Protein AF-A0A3N5BUI1-F1 (afdb_monomer_lite)

Organism: NCBI:txid485577

Foldseek 3Di:
DDDDPLPPPPPDDDDPPDPVVVVPPPVPPPDDPDLVVLVVVLVVLLVVLVNPPPVSLVVSLVSLVVSCVVPVPDLLSLLSNLLSLQSVLVVDPDVVSNVVSLVSSLVSLVVSCVVVVLDLSSLVSNLVSLLPDDCVVPVRLVSNLVSLVSNLVVCVVPVVPDDPLVNLVSLQSNLVSCVVVVNNVVSVVSLVVSLQVVDDPVSCVVCVVVVHDSPHDPPPPPPPPDDDDDDDDDDDDDDDDDDDDDDDDDDDDD

Structure (mmCIF, N/CA/C/O backbone):
data_AF-A0A3N5BUI1-F1
#
_entry.id   AF-A0A3N5BUI1-F1
#
loop_
_atom_site.group_PDB
_atom_site.id
_atom_site.type_symbol
_atom_site.label_atom_id
_atom_site.label_alt_id
_atom_site.label_comp_id
_atom_site.label_asym_id
_atom_site.label_entity_id
_atom_site.label_seq_id
_atom_site.pdbx_PDB_ins_code
_atom_site.Cartn_x
_atom_site.Cartn_y
_atom_site.Cartn_z
_atom_site.occupancy
_atom_site.B_iso_or_equiv
_atom_site.auth_seq_id
_atom_site.auth_comp_id
_atom_site.auth_asym_id
_atom_site.auth_atom_id
_atom_site.pdbx_PDB_model_num
ATOM 1 N N . MET A 1 1 ? 11.900 5.522 27.365 1.00 36.25 1 MET A N 1
ATOM 2 C CA . MET A 1 1 ? 12.895 4.803 26.542 1.00 36.25 1 MET A CA 1
ATOM 3 C C . MET A 1 1 ? 12.147 4.257 25.340 1.00 36.25 1 MET A C 1
ATOM 5 O O . MET A 1 1 ? 11.416 3.294 25.497 1.00 36.25 1 MET A O 1
ATOM 9 N N . GLY A 1 2 ? 12.190 4.961 24.206 1.00 39.81 2 GLY A N 1
ATOM 10 C CA . GLY A 1 2 ? 11.451 4.571 23.002 1.00 39.81 2 GLY A CA 1
ATOM 11 C C . GLY A 1 2 ? 12.254 3.548 22.212 1.00 39.81 2 GLY A C 1
ATOM 12 O O . GLY A 1 2 ? 13.337 3.875 21.732 1.00 39.81 2 GLY A O 1
ATOM 13 N N . GLN A 1 3 ? 11.756 2.317 22.125 1.00 36.94 3 GLN A N 1
ATOM 14 C CA . GLN A 1 3 ? 12.307 1.319 21.218 1.00 36.94 3 GLN A CA 1
ATOM 15 C C . GLN A 1 3 ? 11.879 1.654 19.783 1.00 36.94 3 GLN A C 1
ATOM 17 O O . GLN A 1 3 ? 10.728 1.992 19.517 1.00 36.94 3 GLN A O 1
ATOM 22 N N . ASN A 1 4 ? 12.855 1.624 18.879 1.00 35.47 4 ASN A N 1
ATOM 23 C CA . ASN A 1 4 ? 12.705 1.871 17.454 1.00 35.47 4 ASN A CA 1
ATOM 24 C C . ASN A 1 4 ? 11.990 0.677 16.801 1.00 35.47 4 ASN A C 1
ATOM 26 O O . ASN A 1 4 ? 12.585 -0.385 16.637 1.00 35.47 4 ASN A O 1
ATOM 30 N N . TYR A 1 5 ? 10.724 0.850 16.418 1.00 35.59 5 TYR A N 1
ATOM 31 C CA . TYR A 1 5 ? 9.915 -0.185 15.758 1.00 35.59 5 TYR A CA 1
ATOM 32 C C . TYR A 1 5 ? 10.448 -0.605 14.372 1.00 35.59 5 TYR A C 1
ATOM 34 O O . TYR A 1 5 ? 9.997 -1.604 13.821 1.00 35.59 5 TYR A O 1
ATOM 42 N N . GLN A 1 6 ? 11.433 0.107 13.807 1.00 37.19 6 GLN A N 1
ATOM 43 C CA . GLN A 1 6 ? 11.996 -0.214 12.490 1.00 37.19 6 GLN A CA 1
ATOM 44 C C . GLN A 1 6 ? 13.029 -1.355 12.483 1.00 37.19 6 GLN A C 1
ATOM 46 O O . GLN A 1 6 ? 13.510 -1.725 11.414 1.00 37.19 6 GLN A O 1
ATOM 51 N N . ASP A 1 7 ? 13.366 -1.939 13.636 1.00 42.25 7 ASP A N 1
ATOM 52 C CA . ASP A 1 7 ? 14.434 -2.947 13.733 1.00 42.25 7 ASP A CA 1
ATOM 53 C C . ASP A 1 7 ? 13.953 -4.385 14.021 1.00 42.25 7 ASP A C 1
ATOM 55 O O . ASP A 1 7 ? 14.774 -5.298 14.064 1.00 42.25 7 ASP A O 1
ATOM 59 N N . ILE A 1 8 ? 12.641 -4.630 14.139 1.00 39.97 8 ILE A N 1
ATOM 60 C CA . ILE A 1 8 ? 12.090 -5.964 14.473 1.00 39.97 8 ILE A CA 1
ATOM 61 C C . ILE A 1 8 ? 12.143 -6.945 13.277 1.00 39.97 8 ILE A C 1
ATOM 63 O O . ILE A 1 8 ? 12.274 -8.152 13.457 1.00 39.97 8 ILE A O 1
ATOM 67 N N . TRP A 1 9 ? 12.165 -6.446 12.040 1.00 34.44 9 TRP A N 1
ATOM 68 C CA . TRP A 1 9 ? 12.075 -7.274 10.826 1.00 34.44 9 TRP A CA 1
ATOM 69 C C . TRP A 1 9 ? 13.404 -7.870 10.339 1.00 34.44 9 TRP A C 1
ATOM 71 O O . TRP A 1 9 ? 13.432 -8.659 9.399 1.00 34.44 9 TRP A O 1
ATOM 81 N N . LYS A 1 10 ? 14.532 -7.527 10.972 1.00 39.38 10 LYS A N 1
ATOM 82 C CA . LYS A 1 10 ? 15.867 -7.984 10.540 1.00 39.38 10 LYS A CA 1
ATOM 83 C C . LYS A 1 10 ? 16.249 -9.378 11.047 1.00 39.38 10 LYS A C 1
ATOM 85 O O . LYS A 1 10 ? 17.330 -9.850 10.701 1.00 39.38 10 LYS A O 1
ATOM 90 N N . GLN A 1 11 ? 15.414 -10.032 11.859 1.00 38.12 11 GLN A N 1
ATOM 91 C CA . GLN A 1 11 ? 15.809 -11.260 12.560 1.00 38.12 11 GLN A CA 1
ATOM 92 C C . GLN A 1 11 ? 15.192 -12.564 12.029 1.00 38.12 11 GLN A C 1
ATOM 94 O O . GLN A 1 11 ? 15.522 -13.625 12.546 1.00 38.12 11 GLN A O 1
ATOM 99 N N . TYR A 1 12 ? 14.386 -12.536 10.965 1.00 45.69 12 TYR A N 1
ATOM 100 C CA . TYR A 1 12 ? 13.788 -13.758 10.416 1.00 45.69 12 TYR A CA 1
ATOM 101 C C . TYR A 1 12 ? 13.816 -13.774 8.886 1.00 45.69 12 TYR A C 1
ATOM 103 O O . TYR A 1 12 ? 12.869 -13.388 8.213 1.00 45.69 12 TYR A O 1
ATOM 111 N N . VAL A 1 13 ? 14.930 -14.266 8.342 1.00 38.44 13 VAL A N 1
ATOM 112 C CA . VAL A 1 13 ? 15.027 -14.772 6.966 1.00 38.44 13 VAL A CA 1
ATOM 113 C C . VAL A 1 13 ? 15.515 -16.222 7.074 1.00 38.44 13 VAL A C 1
ATOM 115 O O . VAL A 1 13 ? 16.668 -16.429 7.460 1.00 38.44 13 VAL A O 1
ATOM 118 N N . PRO A 1 14 ? 14.671 -17.236 6.804 1.00 32.38 14 PRO A N 1
ATOM 119 C CA . PRO A 1 14 ? 15.085 -18.639 6.818 1.00 32.38 14 PRO A CA 1
ATOM 120 C C . PRO A 1 14 ? 16.238 -18.897 5.835 1.00 32.38 14 PRO A C 1
ATOM 122 O O . PRO A 1 14 ? 16.188 -18.506 4.669 1.00 32.38 14 PRO A O 1
ATOM 125 N N . SER A 1 15 ? 17.297 -19.548 6.313 1.00 45.12 15 SER A N 1
ATOM 126 C CA . SER A 1 15 ? 18.617 -19.643 5.676 1.00 45.12 15 SER A CA 1
ATOM 127 C C . SER A 1 15 ? 18.802 -20.821 4.704 1.00 45.12 15 SER A C 1
ATOM 129 O O . SER A 1 15 ? 19.896 -21.371 4.625 1.00 45.12 15 SER A O 1
ATOM 131 N N . GLU A 1 16 ? 17.782 -21.219 3.941 1.00 43.44 16 GLU A N 1
ATOM 132 C CA . GLU A 1 16 ? 17.847 -22.438 3.102 1.00 43.44 16 GLU A CA 1
ATOM 133 C C . GLU A 1 16 ? 17.655 -22.221 1.593 1.00 43.44 16 GLU A C 1
ATOM 135 O O . GLU A 1 16 ? 17.219 -23.114 0.873 1.00 43.44 16 GLU A O 1
ATOM 140 N N . VAL A 1 17 ? 18.057 -21.068 1.053 1.00 39.59 17 VAL A N 1
ATOM 141 C CA . VAL A 1 17 ? 18.150 -20.902 -0.409 1.00 39.59 17 VAL A CA 1
ATOM 142 C C . VAL A 1 17 ? 19.466 -20.231 -0.775 1.00 39.59 17 VAL A C 1
ATOM 144 O O . VAL A 1 17 ? 19.495 -19.059 -1.137 1.00 39.59 17 VAL A O 1
ATOM 147 N N . ASN A 1 18 ? 20.587 -20.951 -0.651 1.00 43.53 18 ASN A N 1
ATOM 148 C CA . ASN A 1 18 ? 21.864 -20.409 -1.125 1.00 43.53 18 ASN A CA 1
ATOM 149 C C . ASN A 1 18 ? 22.864 -21.407 -1.731 1.00 43.53 18 ASN A C 1
ATOM 151 O O . ASN A 1 18 ? 24.062 -21.155 -1.702 1.00 43.53 18 ASN A O 1
ATOM 155 N N . GLU A 1 19 ? 22.389 -22.481 -2.371 1.00 37.59 19 GLU A N 1
ATOM 156 C CA . GLU A 1 19 ? 23.221 -23.241 -3.330 1.00 37.59 19 GLU A CA 1
ATOM 157 C C . GLU A 1 19 ? 22.545 -23.514 -4.691 1.00 37.59 19 GLU A C 1
ATOM 159 O O . GLU A 1 19 ? 23.176 -24.037 -5.606 1.00 37.59 19 GLU A O 1
ATOM 164 N N . SER A 1 20 ? 21.303 -23.067 -4.912 1.00 36.25 20 SER A N 1
ATOM 165 C CA . SER A 1 20 ? 20.625 -23.165 -6.221 1.00 36.25 20 SER A CA 1
ATOM 166 C C . SER A 1 20 ? 20.675 -21.879 -7.063 1.00 36.25 20 SER A C 1
ATOM 168 O O . SER A 1 20 ? 20.343 -21.906 -8.248 1.00 36.25 20 SER A O 1
ATOM 170 N N . ILE A 1 21 ? 21.139 -20.756 -6.502 1.00 44.53 21 ILE A N 1
ATOM 171 C CA . ILE A 1 21 ? 21.075 -19.434 -7.155 1.00 44.53 21 ILE A CA 1
ATOM 172 C C . ILE A 1 21 ? 22.157 -19.254 -8.234 1.00 44.53 21 ILE A C 1
ATOM 174 O O . ILE A 1 21 ? 21.918 -18.580 -9.233 1.00 44.53 21 ILE A O 1
ATOM 178 N N . GLN A 1 22 ? 23.319 -19.905 -8.118 1.00 39.84 22 GLN A N 1
ATOM 179 C CA . GLN A 1 22 ? 24.376 -19.767 -9.133 1.00 39.84 22 GLN A CA 1
ATOM 180 C C . GLN A 1 22 ? 24.227 -20.702 -10.337 1.00 39.84 22 GLN A C 1
ATOM 182 O O . GLN A 1 22 ? 24.792 -20.411 -11.386 1.00 39.84 22 GLN A O 1
ATOM 187 N N . LYS A 1 23 ? 23.446 -21.786 -10.237 1.00 33.56 23 LYS A N 1
ATOM 188 C CA . LYS A 1 23 ? 23.284 -22.738 -11.350 1.00 33.56 23 LYS A CA 1
ATOM 189 C C . LYS A 1 23 ? 22.071 -22.458 -12.244 1.00 33.56 23 LYS A C 1
ATOM 191 O O . LYS A 1 23 ? 21.973 -23.034 -13.320 1.00 33.56 23 LYS A O 1
ATOM 196 N N . ASN A 1 24 ? 21.190 -21.542 -11.834 1.00 43.06 24 ASN A N 1
ATOM 197 C CA . ASN A 1 24 ? 20.012 -21.144 -12.610 1.00 43.06 24 ASN A CA 1
ATOM 198 C C . ASN A 1 24 ? 20.182 -19.839 -13.406 1.00 43.06 24 ASN A C 1
ATOM 200 O O . ASN A 1 24 ? 19.339 -19.560 -14.248 1.00 43.06 24 ASN A O 1
ATOM 204 N N . SER A 1 25 ? 21.255 -19.060 -13.235 1.00 43.81 25 SER A N 1
ATOM 205 C CA . SER A 1 25 ? 21.423 -17.812 -14.007 1.00 43.81 25 SER A CA 1
ATOM 206 C C . SER A 1 25 ? 21.751 -18.036 -15.495 1.00 43.81 25 SER A C 1
ATOM 208 O O . SER A 1 25 ? 21.571 -17.129 -16.306 1.00 43.81 25 SER A O 1
ATOM 210 N N . GLU A 1 26 ? 22.182 -19.242 -15.883 1.00 42.19 26 GLU A N 1
ATOM 211 C CA . GLU A 1 26 ? 22.533 -19.579 -17.273 1.00 42.19 26 GLU A CA 1
ATOM 212 C C . GLU A 1 26 ? 21.455 -20.390 -18.012 1.00 42.19 26 GLU A C 1
ATOM 214 O O . GLU A 1 26 ? 21.483 -20.466 -19.239 1.00 42.19 26 GLU A O 1
ATOM 219 N N . MET A 1 27 ? 20.467 -20.943 -17.302 1.00 34.16 27 MET A N 1
ATOM 220 C CA . MET A 1 27 ? 19.465 -21.851 -17.883 1.00 34.16 27 MET A CA 1
ATOM 221 C C . MET A 1 27 ? 18.212 -21.147 -18.439 1.00 34.16 27 MET A C 1
ATOM 223 O O . MET A 1 27 ? 17.461 -21.753 -19.192 1.00 34.16 27 MET A O 1
ATOM 227 N N . TRP A 1 28 ? 18.001 -19.863 -18.128 1.00 46.56 28 TRP A N 1
ATOM 228 C CA . TRP A 1 28 ? 16.762 -19.131 -18.451 1.00 46.56 28 TRP A CA 1
ATOM 229 C C . TRP A 1 28 ? 16.890 -18.244 -19.699 1.00 46.56 28 TRP A C 1
ATOM 231 O O . TRP A 1 28 ? 15.985 -17.493 -20.037 1.00 46.56 28 TRP A O 1
ATOM 241 N N . LYS A 1 29 ? 18.003 -18.339 -20.439 1.00 42.66 29 LYS A N 1
ATOM 242 C CA . LYS A 1 29 ? 18.200 -17.579 -21.688 1.00 42.66 29 LYS A CA 1
ATOM 243 C C . LYS A 1 29 ? 17.396 -18.104 -22.889 1.00 42.66 29 LYS A C 1
ATOM 245 O O . LYS A 1 29 ? 17.565 -17.560 -23.979 1.00 42.66 29 LYS A O 1
ATOM 250 N N . GLN A 1 30 ? 16.579 -19.152 -22.742 1.00 42.59 30 GLN A N 1
ATOM 251 C CA . GLN A 1 30 ? 15.949 -19.822 -23.891 1.00 42.59 30 GLN A CA 1
ATOM 252 C C . GLN A 1 30 ? 14.468 -20.217 -23.759 1.00 42.59 30 GLN A C 1
ATOM 254 O O . GLN A 1 30 ? 13.945 -20.812 -24.697 1.00 42.59 30 GLN A O 1
ATOM 259 N N . GLU A 1 31 ? 13.747 -19.822 -22.709 1.00 43.03 31 GLU A N 1
ATOM 260 C CA . GLU A 1 31 ? 12.276 -19.860 -22.734 1.00 43.03 31 GLU A CA 1
ATOM 261 C C . GLU A 1 31 ? 11.767 -18.422 -22.865 1.00 43.03 31 GLU A C 1
ATOM 263 O O . GLU A 1 31 ? 12.122 -17.566 -22.066 1.00 43.03 31 GLU A O 1
ATOM 268 N N . GLY A 1 32 ? 11.056 -18.146 -23.964 1.00 49.00 32 GLY A N 1
ATOM 269 C CA . GLY A 1 32 ? 10.731 -16.819 -24.504 1.00 49.00 32 GLY A CA 1
ATOM 270 C C . GLY A 1 32 ? 10.650 -15.662 -23.501 1.00 49.00 32 GLY A C 1
ATOM 271 O O . GLY A 1 32 ? 9.803 -15.672 -22.612 1.00 49.00 32 GLY A O 1
ATOM 272 N N . ASP A 1 33 ? 11.490 -14.644 -23.734 1.00 63.38 33 ASP A N 1
ATOM 273 C CA . ASP A 1 33 ? 11.561 -13.326 -23.072 1.00 63.38 33 ASP A CA 1
ATOM 274 C C . ASP A 1 33 ? 10.253 -12.523 -23.249 1.00 63.38 33 ASP A C 1
ATOM 276 O O . ASP A 1 33 ? 10.177 -11.509 -23.948 1.00 63.38 33 ASP A O 1
ATOM 280 N N . THR A 1 34 ? 9.176 -13.055 -22.682 1.00 84.12 34 THR A N 1
ATOM 281 C CA . THR A 1 34 ? 7.846 -12.458 -22.642 1.00 84.12 34 THR A CA 1
ATOM 282 C C . THR A 1 34 ? 7.830 -11.403 -21.543 1.00 84.12 34 THR A C 1
ATOM 284 O O . THR A 1 34 ? 8.435 -11.570 -20.481 1.00 84.12 34 THR A O 1
ATOM 287 N N . TRP A 1 35 ? 7.180 -10.271 -21.809 1.00 87.62 35 TRP A N 1
ATOM 288 C CA . TRP A 1 35 ? 7.137 -9.171 -20.846 1.00 87.62 35 TRP A CA 1
ATOM 289 C C . TRP A 1 35 ? 6.371 -9.580 -19.579 1.00 87.62 35 TRP A C 1
ATOM 291 O O . TRP A 1 35 ? 6.611 -9.011 -18.519 1.00 87.62 35 TRP A O 1
ATOM 301 N N . GLU A 1 36 ? 5.512 -10.591 -19.691 1.00 90.50 36 GLU A N 1
ATOM 302 C CA . GLU A 1 36 ? 4.745 -11.247 -18.641 1.00 90.50 36 GLU A CA 1
ATOM 303 C C . GLU A 1 36 ? 5.662 -11.921 -17.610 1.00 90.50 36 GLU A C 1
ATOM 305 O O . GLU A 1 36 ? 5.574 -11.616 -16.422 1.00 90.50 36 GLU A O 1
ATOM 310 N N . ALA A 1 37 ? 6.612 -12.756 -18.049 1.00 89.38 37 ALA A N 1
ATOM 311 C CA . ALA A 1 37 ? 7.566 -13.400 -17.142 1.00 89.38 37 ALA A CA 1
ATOM 312 C C . ALA A 1 37 ? 8.468 -12.369 -16.440 1.00 89.38 37 ALA A C 1
ATOM 314 O O . ALA A 1 37 ? 8.719 -12.463 -15.236 1.00 89.38 37 ALA A O 1
ATOM 315 N N . THR A 1 38 ? 8.910 -11.336 -17.171 1.00 91.00 38 THR A N 1
ATOM 316 C CA . THR A 1 38 ? 9.646 -10.210 -16.573 1.00 91.00 38 THR A CA 1
ATOM 317 C C . THR A 1 38 ? 8.778 -9.438 -15.574 1.00 91.00 38 THR A C 1
ATOM 319 O O . THR A 1 38 ? 9.286 -8.906 -14.586 1.00 91.00 38 THR A O 1
ATOM 322 N N . PHE A 1 39 ? 7.469 -9.350 -15.812 1.00 94.69 39 PHE A N 1
ATOM 323 C CA . PHE A 1 39 ? 6.550 -8.652 -14.923 1.00 94.69 39 PHE A CA 1
ATOM 324 C C . PHE A 1 39 ? 6.328 -9.412 -13.616 1.00 94.69 39 PHE A C 1
ATOM 326 O O . PHE A 1 39 ? 6.367 -8.789 -12.557 1.00 94.69 39 PHE A O 1
ATOM 333 N N . ASP A 1 40 ? 6.218 -10.739 -13.652 1.00 93.69 40 ASP A N 1
ATOM 334 C CA . ASP A 1 40 ? 6.156 -11.561 -12.437 1.00 93.69 40 ASP A CA 1
ATOM 335 C C . ASP A 1 40 ? 7.419 -11.413 -11.573 1.00 93.69 40 ASP A C 1
ATOM 337 O O . ASP A 1 40 ? 7.344 -11.331 -10.343 1.00 93.69 40 ASP A O 1
ATOM 341 N N . GLU A 1 41 ? 8.595 -11.325 -12.201 1.00 93.69 41 GLU A N 1
ATOM 342 C CA . GLU A 1 41 ? 9.838 -10.997 -11.497 1.00 93.69 41 GLU A CA 1
ATOM 343 C C . GLU A 1 41 ? 9.796 -9.579 -10.909 1.00 93.69 41 GLU A C 1
ATOM 345 O O . GLU A 1 41 ? 10.171 -9.370 -9.750 1.00 93.69 41 GLU A O 1
ATOM 350 N N . ALA A 1 42 ? 9.283 -8.607 -11.669 1.00 95.69 42 ALA A N 1
ATOM 351 C CA . ALA A 1 42 ? 9.126 -7.239 -11.197 1.00 95.69 42 ALA A CA 1
ATOM 352 C C . ALA A 1 42 ? 8.194 -7.151 -9.975 1.00 95.69 42 ALA A C 1
ATOM 354 O O . ALA A 1 42 ? 8.499 -6.395 -9.055 1.00 95.69 42 ALA A O 1
ATOM 355 N N . LYS A 1 43 ? 7.115 -7.944 -9.903 1.00 96.56 43 LYS A N 1
ATOM 356 C CA . LYS A 1 43 ? 6.240 -8.005 -8.717 1.00 96.56 43 LYS A CA 1
ATOM 357 C C . LYS A 1 43 ? 6.993 -8.504 -7.478 1.00 96.56 43 LYS A C 1
ATOM 359 O O . LYS A 1 43 ? 6.956 -7.854 -6.437 1.00 96.56 43 LYS A O 1
ATOM 364 N N . LYS A 1 44 ? 7.775 -9.580 -7.604 1.00 95.69 44 LYS A N 1
ATOM 365 C CA . LYS A 1 44 ? 8.601 -10.110 -6.497 1.00 95.69 44 LYS A CA 1
ATOM 366 C C . LYS A 1 44 ? 9.670 -9.116 -6.036 1.00 95.69 44 LYS A C 1
ATOM 368 O O . LYS A 1 44 ? 9.953 -8.989 -4.847 1.00 95.69 44 LYS A O 1
ATOM 373 N N . LEU A 1 45 ? 10.296 -8.399 -6.971 1.00 96.31 45 LEU A N 1
ATOM 374 C CA . LEU A 1 45 ? 11.248 -7.336 -6.635 1.00 96.31 45 LEU A CA 1
ATOM 375 C C . LEU A 1 45 ? 10.556 -6.123 -6.004 1.00 96.31 45 LEU A C 1
ATOM 377 O O . LEU A 1 45 ? 11.137 -5.475 -5.132 1.00 96.31 45 LEU A O 1
ATOM 381 N N . HIS A 1 46 ? 9.319 -5.824 -6.404 1.00 97.62 46 HIS A N 1
ATOM 382 C CA . HIS A 1 46 ? 8.515 -4.758 -5.812 1.00 97.62 46 HIS A CA 1
ATOM 383 C C . HIS A 1 46 ? 8.222 -5.020 -4.331 1.00 97.62 46 HIS A C 1
ATOM 385 O O . HIS A 1 46 ? 8.371 -4.100 -3.532 1.00 97.62 46 HIS A O 1
ATOM 391 N N . GLU A 1 47 ? 7.938 -6.259 -3.932 1.00 95.75 47 GLU A N 1
ATOM 392 C CA . GLU A 1 47 ? 7.761 -6.617 -2.514 1.00 95.75 47 GLU A CA 1
ATOM 393 C C . GLU A 1 47 ? 9.005 -6.273 -1.677 1.00 95.75 47 GLU A C 1
ATOM 395 O O . GLU A 1 47 ? 8.907 -5.622 -0.634 1.00 95.75 47 GLU A O 1
ATOM 400 N N . LYS A 1 48 ? 10.204 -6.602 -2.177 1.00 96.94 48 LYS A N 1
ATOM 401 C CA . LYS A 1 48 ? 11.475 -6.224 -1.527 1.00 96.94 48 LYS A CA 1
ATOM 402 C C . LYS A 1 48 ? 11.663 -4.708 -1.471 1.00 96.94 48 LYS A C 1
ATOM 404 O O . LYS A 1 48 ? 12.128 -4.164 -0.469 1.00 96.94 48 LYS A O 1
ATOM 409 N N . ALA A 1 49 ? 11.286 -4.015 -2.544 1.00 96.06 49 ALA A N 1
ATOM 410 C CA . ALA A 1 49 ? 11.348 -2.562 -2.628 1.00 96.06 49 ALA A CA 1
ATOM 411 C C . ALA A 1 49 ? 10.431 -1.891 -1.586 1.00 96.06 49 ALA A C 1
ATOM 413 O O . ALA A 1 49 ? 10.842 -0.931 -0.922 1.00 96.06 49 ALA A O 1
ATOM 414 N N . VAL A 1 50 ? 9.217 -2.420 -1.396 1.00 95.06 50 VAL A N 1
ATOM 415 C CA . VAL A 1 50 ? 8.270 -1.997 -0.352 1.00 95.06 50 VAL A CA 1
ATOM 416 C C . VAL A 1 50 ? 8.843 -2.261 1.041 1.00 95.06 50 VAL A C 1
ATOM 418 O O . VAL A 1 50 ? 8.805 -1.357 1.873 1.00 95.06 50 VAL A O 1
ATOM 421 N N . ALA A 1 51 ? 9.480 -3.416 1.255 1.00 94.12 51 ALA A N 1
ATOM 422 C CA . ALA A 1 51 ? 10.139 -3.781 2.514 1.00 94.12 51 ALA A CA 1
ATOM 423 C C . ALA A 1 51 ? 11.377 -2.925 2.869 1.00 94.12 51 ALA A C 1
ATOM 425 O O . ALA A 1 51 ? 11.927 -3.058 3.961 1.00 94.12 51 ALA A O 1
ATOM 426 N N . GLY A 1 52 ? 11.815 -2.029 1.976 1.00 93.12 52 GLY A N 1
ATOM 427 C CA . GLY A 1 52 ? 12.869 -1.045 2.251 1.00 93.12 52 GLY A CA 1
ATOM 428 C C . GLY A 1 52 ? 14.180 -1.262 1.498 1.00 93.12 52 GLY A C 1
ATOM 429 O O . GLY A 1 52 ? 15.131 -0.519 1.726 1.00 93.12 52 GLY A O 1
ATOM 430 N N . ASP A 1 53 ? 14.256 -2.233 0.584 1.00 97.06 53 ASP A N 1
ATOM 431 C CA . ASP A 1 53 ? 15.459 -2.441 -0.226 1.00 97.06 53 ASP A CA 1
ATOM 432 C C . ASP A 1 53 ? 15.579 -1.377 -1.337 1.00 97.06 53 ASP A C 1
ATOM 434 O O . ASP A 1 53 ? 14.934 -1.448 -2.387 1.00 97.06 53 ASP A O 1
ATOM 438 N N . GLU A 1 54 ? 16.447 -0.384 -1.123 1.00 94.69 54 GLU A N 1
ATOM 439 C CA . GLU A 1 54 ? 16.721 0.689 -2.091 1.00 94.69 54 GLU A CA 1
ATOM 440 C C . GLU A 1 54 ? 17.310 0.187 -3.422 1.00 94.69 54 GLU A C 1
ATOM 442 O O . GLU A 1 54 ? 17.167 0.840 -4.465 1.00 94.69 54 GLU A O 1
ATOM 447 N N . LYS A 1 55 ? 18.023 -0.951 -3.421 1.00 96.75 55 LYS A N 1
ATOM 448 C CA . LYS A 1 55 ? 18.545 -1.543 -4.661 1.00 96.75 55 LYS A CA 1
ATOM 449 C C . LYS A 1 55 ? 17.395 -2.143 -5.456 1.00 96.75 55 LYS A C 1
ATOM 451 O O . LYS A 1 55 ? 17.283 -1.841 -6.647 1.00 96.75 55 LYS A O 1
ATOM 456 N N . ALA A 1 56 ? 16.501 -2.869 -4.785 1.00 97.44 56 ALA A N 1
ATOM 457 C CA . ALA A 1 56 ? 15.301 -3.422 -5.403 1.00 97.44 56 ALA A CA 1
ATOM 458 C C . ALA A 1 56 ? 14.415 -2.325 -6.019 1.00 97.44 56 ALA A C 1
ATOM 460 O O . ALA A 1 56 ? 13.936 -2.495 -7.137 1.00 97.44 56 ALA A O 1
ATOM 461 N N . VAL A 1 57 ? 14.279 -1.153 -5.375 1.00 97.31 57 VAL A N 1
ATOM 462 C CA . VAL A 1 57 ? 13.563 0.007 -5.954 1.00 97.31 57 VAL A CA 1
ATOM 463 C C . VAL A 1 57 ? 14.155 0.420 -7.307 1.00 97.31 57 VAL A C 1
ATOM 465 O O . VAL A 1 57 ? 13.428 0.649 -8.277 1.00 97.31 57 VAL A O 1
ATOM 468 N N . LYS A 1 58 ? 15.484 0.524 -7.401 1.00 97.00 58 LYS A N 1
ATOM 469 C CA . LYS A 1 58 ? 16.163 0.934 -8.642 1.00 97.00 58 LYS A CA 1
ATOM 470 C C . LYS A 1 58 ? 16.065 -0.136 -9.726 1.00 97.00 58 LYS A C 1
ATOM 472 O O . LYS A 1 58 ? 15.948 0.215 -10.900 1.00 97.00 58 LYS A O 1
ATOM 477 N N . GLU A 1 59 ? 16.138 -1.407 -9.351 1.00 96.94 59 GLU A N 1
ATOM 478 C CA . GLU A 1 59 ? 16.020 -2.542 -10.270 1.00 96.94 59 GLU A CA 1
ATOM 479 C C . GLU A 1 59 ? 14.600 -2.660 -10.824 1.00 96.94 59 GLU A C 1
ATOM 481 O O . GLU A 1 59 ? 14.417 -2.616 -12.041 1.00 96.94 59 GLU A O 1
ATOM 486 N N . VAL A 1 60 ? 13.588 -2.675 -9.953 1.00 97.25 60 VAL A N 1
ATOM 487 C CA . VAL A 1 60 ? 12.189 -2.788 -10.376 1.00 97.25 60 VAL A CA 1
ATOM 488 C C . VAL A 1 60 ? 11.737 -1.571 -11.186 1.00 97.25 60 VAL A C 1
ATOM 490 O O . VAL A 1 60 ? 11.001 -1.718 -12.159 1.00 97.25 60 VAL A O 1
ATOM 493 N N . PHE A 1 61 ? 12.250 -0.368 -10.891 1.00 97.69 61 PHE A N 1
ATOM 494 C CA . PHE A 1 61 ? 11.995 0.810 -11.725 1.00 97.69 61 PHE A CA 1
ATOM 495 C C . PHE A 1 61 ? 12.512 0.640 -13.157 1.00 97.69 61 PHE A C 1
ATOM 497 O O . PHE A 1 61 ? 11.826 1.038 -14.100 1.00 97.69 61 PHE A O 1
ATOM 504 N N . LYS A 1 62 ? 13.717 0.078 -13.332 1.00 95.94 62 LYS A N 1
ATOM 505 C CA . LYS A 1 62 ? 14.282 -0.177 -14.664 1.00 95.94 62 LYS A CA 1
ATOM 506 C C . LYS A 1 62 ? 13.446 -1.217 -15.407 1.00 95.94 62 LYS A C 1
ATOM 508 O O . LYS A 1 62 ? 13.006 -0.928 -16.514 1.00 95.94 62 LYS A O 1
ATOM 513 N N . LEU A 1 63 ? 13.149 -2.347 -14.761 1.00 95.12 63 LEU A N 1
ATOM 514 C CA . LEU A 1 63 ? 12.336 -3.416 -15.348 1.00 95.12 63 LEU A CA 1
ATOM 515 C C . LEU A 1 63 ? 10.959 -2.906 -15.785 1.00 95.12 63 LEU A C 1
ATOM 517 O O . LEU A 1 63 ? 10.593 -3.040 -16.948 1.00 95.12 63 LEU A O 1
ATOM 521 N N . LEU A 1 64 ? 10.222 -2.232 -14.899 1.00 95.50 64 LEU A N 1
ATOM 522 C CA . LEU A 1 64 ? 8.884 -1.718 -15.214 1.00 95.50 64 LEU A CA 1
ATOM 523 C C . LEU A 1 64 ? 8.905 -0.630 -16.293 1.00 95.50 64 LEU A C 1
ATOM 525 O O . LEU A 1 64 ? 7.962 -0.519 -17.075 1.00 95.50 64 LEU A O 1
ATOM 529 N N . LYS A 1 65 ? 9.975 0.171 -16.373 1.00 94.19 65 LYS A N 1
ATOM 530 C CA . LYS A 1 65 ? 10.142 1.159 -17.447 1.00 94.19 65 LYS A CA 1
ATOM 531 C C . LYS A 1 65 ? 10.310 0.491 -18.817 1.00 94.19 65 LYS A C 1
ATOM 533 O O . LYS A 1 65 ? 9.835 1.048 -19.810 1.00 94.19 65 LYS A O 1
ATOM 538 N N . ASP A 1 66 ? 10.965 -0.661 -18.869 1.00 91.69 66 ASP A N 1
ATOM 539 C CA . ASP A 1 66 ? 11.169 -1.419 -20.103 1.00 91.69 66 ASP A CA 1
ATOM 540 C C . ASP A 1 66 ? 9.906 -2.213 -20.473 1.00 91.69 66 ASP A C 1
ATOM 542 O O . ASP A 1 66 ? 9.430 -2.119 -21.605 1.00 91.69 66 ASP A O 1
ATOM 546 N N . ILE A 1 67 ? 9.283 -2.895 -19.506 1.00 92.69 67 ILE A N 1
ATOM 547 C CA . ILE A 1 67 ? 8.021 -3.635 -19.687 1.00 92.69 67 ILE A CA 1
ATOM 548 C C . ILE A 1 67 ? 6.906 -2.707 -20.184 1.00 92.69 67 ILE A C 1
ATOM 550 O O . ILE A 1 67 ? 6.201 -3.047 -21.130 1.00 92.69 67 ILE A O 1
ATOM 554 N N . LYS A 1 68 ? 6.785 -1.492 -19.632 1.00 90.81 68 LYS A N 1
ATOM 555 C CA . LYS A 1 68 ? 5.768 -0.516 -20.058 1.00 90.81 68 LYS A CA 1
ATOM 556 C C . LYS A 1 68 ? 5.885 -0.114 -21.536 1.00 90.81 68 LYS A C 1
ATOM 558 O O . LYS A 1 68 ? 4.893 0.292 -22.134 1.00 90.81 68 LYS A O 1
ATOM 563 N N . GLN A 1 69 ? 7.072 -0.211 -22.141 1.00 90.12 69 GLN A N 1
ATOM 564 C CA . GLN A 1 69 ? 7.241 0.027 -23.582 1.00 90.12 69 GLN A CA 1
ATOM 565 C C . GLN A 1 69 ? 6.748 -1.158 -24.419 1.00 90.12 69 GLN A C 1
ATOM 567 O O . GLN A 1 69 ? 6.270 -0.955 -25.532 1.00 90.12 69 GLN A O 1
ATOM 572 N N . LYS A 1 70 ? 6.854 -2.379 -23.880 1.00 89.19 70 LYS A N 1
ATOM 573 C CA . LYS A 1 70 ? 6.399 -3.620 -24.519 1.00 89.19 70 LYS A CA 1
ATOM 574 C C . LYS A 1 70 ? 4.879 -3.817 -24.380 1.00 89.19 70 LYS A C 1
ATOM 576 O O . LYS A 1 70 ? 4.253 -4.291 -25.321 1.00 89.19 70 LYS A O 1
ATOM 581 N N . ALA A 1 71 ? 4.289 -3.394 -23.259 1.00 89.50 71 ALA A N 1
ATOM 582 C CA . ALA A 1 71 ? 2.862 -3.531 -22.947 1.00 89.50 71 ALA A CA 1
ATOM 583 C C . ALA A 1 71 ? 2.240 -2.198 -22.461 1.00 89.50 71 ALA A C 1
ATOM 585 O O . ALA A 1 71 ? 1.886 -2.051 -21.291 1.00 89.50 71 ALA A O 1
ATOM 586 N N . PRO A 1 72 ? 2.102 -1.185 -23.339 1.00 87.12 72 PRO A N 1
ATOM 587 C CA . PRO A 1 72 ? 1.670 0.160 -22.940 1.00 87.12 72 PRO A CA 1
ATOM 588 C C . PRO A 1 72 ? 0.189 0.268 -22.545 1.00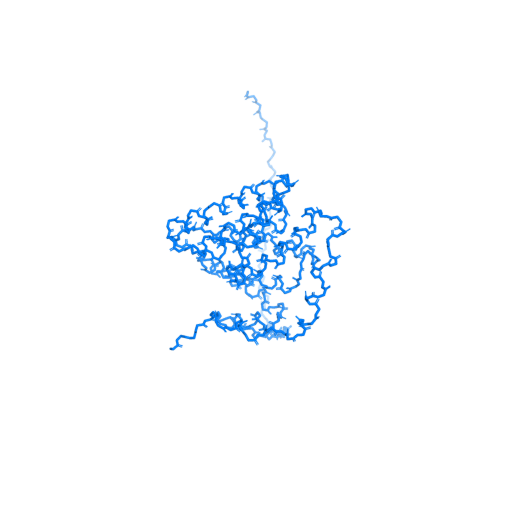 87.12 72 PRO A C 1
ATOM 590 O O . PRO A 1 72 ? -0.201 1.270 -21.948 1.00 87.12 72 PRO A O 1
ATOM 593 N N . SER A 1 73 ? -0.636 -0.718 -22.904 1.00 89.19 73 SER A N 1
ATOM 594 C CA . SER A 1 73 ? -2.068 -0.766 -22.587 1.00 89.19 73 SER A CA 1
ATOM 595 C C . SER A 1 73 ? -2.383 -1.491 -21.279 1.00 89.19 73 SER A C 1
ATOM 597 O O . SER A 1 73 ? -3.541 -1.508 -20.876 1.00 89.19 73 SER A O 1
ATOM 599 N N . ASP A 1 74 ? -1.387 -2.098 -20.630 1.00 94.44 74 ASP A N 1
ATOM 600 C CA . ASP A 1 74 ? -1.595 -2.809 -19.375 1.00 94.44 74 ASP A CA 1
ATOM 601 C C . ASP A 1 74 ? -1.576 -1.830 -18.191 1.00 94.44 74 ASP A C 1
ATOM 603 O O . ASP A 1 74 ? -0.556 -1.233 -17.823 1.00 94.44 74 ASP A O 1
ATOM 607 N N . HIS A 1 75 ? -2.754 -1.640 -17.605 1.00 96.44 75 HIS A N 1
ATOM 608 C CA . HIS A 1 75 ? -2.973 -0.735 -16.488 1.00 96.44 75 HIS A CA 1
ATOM 609 C C . HIS A 1 75 ? -2.338 -1.231 -15.183 1.00 96.44 75 HIS A C 1
ATOM 611 O O . HIS A 1 75 ? -1.919 -0.409 -14.365 1.00 96.44 75 HIS A O 1
ATOM 617 N N . LEU A 1 76 ? -2.188 -2.543 -14.994 1.00 97.19 76 LEU A N 1
ATOM 618 C CA . LEU A 1 76 ? -1.556 -3.102 -13.804 1.00 97.19 76 LEU A CA 1
ATOM 619 C C . LEU A 1 76 ? -0.046 -2.829 -13.811 1.00 97.19 76 LEU A C 1
ATOM 621 O O . LEU A 1 76 ? 0.501 -2.376 -12.803 1.00 97.19 76 LEU A O 1
ATOM 625 N N . ILE A 1 77 ? 0.620 -2.976 -14.961 1.00 97.19 77 ILE A N 1
ATOM 626 C CA . ILE A 1 77 ? 2.023 -2.553 -15.132 1.00 97.19 77 ILE A CA 1
ATOM 627 C C . ILE A 1 77 ? 2.171 -1.054 -14.846 1.00 97.19 77 ILE A C 1
ATOM 629 O O . ILE A 1 77 ? 3.114 -0.628 -14.169 1.00 97.19 77 ILE A O 1
ATOM 633 N N . GLU A 1 78 ? 1.237 -0.231 -15.335 1.00 97.56 78 GLU A N 1
ATOM 634 C CA . GLU A 1 78 ? 1.234 1.207 -15.063 1.00 97.56 78 GLU A CA 1
ATOM 635 C C . GLU A 1 78 ? 1.074 1.516 -13.562 1.00 97.56 78 GLU A C 1
ATOM 637 O O . GLU A 1 78 ? 1.765 2.408 -13.057 1.00 97.56 78 GLU A O 1
ATOM 642 N N . ALA A 1 79 ? 0.248 0.757 -12.838 1.00 98.31 79 ALA A N 1
ATOM 643 C CA . ALA A 1 79 ? 0.081 0.886 -11.392 1.00 98.31 79 ALA A CA 1
ATOM 644 C C . ALA A 1 79 ? 1.367 0.540 -10.629 1.00 98.31 79 ALA A C 1
ATOM 646 O O . ALA A 1 79 ? 1.837 1.340 -9.814 1.00 98.31 79 ALA A O 1
ATOM 647 N N . TYR A 1 80 ? 1.996 -0.598 -10.938 1.00 98.56 80 TYR A N 1
ATOM 648 C CA . TYR A 1 80 ? 3.284 -0.983 -10.349 1.00 98.56 80 TYR A CA 1
ATOM 649 C C . TYR A 1 80 ? 4.367 0.064 -10.631 1.00 98.56 80 TYR A C 1
ATOM 651 O O . TYR A 1 80 ? 5.126 0.442 -9.733 1.00 98.56 80 TYR A O 1
ATOM 659 N N . TYR A 1 81 ? 4.397 0.609 -11.853 1.00 98.38 81 TYR A N 1
ATOM 660 C CA . TYR A 1 81 ? 5.294 1.708 -12.206 1.00 98.38 81 TYR A CA 1
ATOM 661 C C . TYR A 1 81 ? 5.022 2.965 -11.361 1.00 98.38 81 TYR A C 1
ATOM 663 O O . TYR A 1 81 ? 5.957 3.602 -10.873 1.00 98.38 81 TYR A O 1
ATOM 671 N N . GLY A 1 82 ? 3.754 3.327 -11.148 1.00 98.38 82 GLY A N 1
ATOM 672 C CA . GLY A 1 82 ? 3.368 4.428 -10.261 1.00 98.38 82 GLY A CA 1
ATOM 673 C C . GLY A 1 82 ? 3.841 4.215 -8.822 1.00 98.38 82 GLY A C 1
ATOM 674 O O . GLY A 1 82 ? 4.425 5.123 -8.224 1.00 98.38 82 GLY A O 1
ATOM 675 N N . SER A 1 83 ? 3.668 3.000 -8.300 1.00 98.50 83 SER A N 1
ATOM 676 C CA . SER A 1 83 ? 4.113 2.617 -6.960 1.00 98.50 83 SER A CA 1
ATOM 677 C C . SER A 1 83 ? 5.632 2.751 -6.795 1.00 98.50 83 SER A C 1
ATOM 679 O O . SER A 1 83 ? 6.091 3.469 -5.904 1.00 98.50 83 SER A O 1
ATOM 681 N N . VAL A 1 84 ? 6.440 2.186 -7.703 1.00 98.38 84 VAL A N 1
ATOM 682 C CA . VAL A 1 84 ? 7.907 2.322 -7.610 1.00 98.38 84 VAL A CA 1
ATOM 683 C C . VAL A 1 84 ? 8.379 3.766 -7.808 1.00 98.38 84 VAL A C 1
ATOM 685 O O . VAL A 1 84 ? 9.354 4.187 -7.190 1.00 98.38 84 VAL A O 1
ATOM 688 N N . VAL A 1 85 ? 7.686 4.581 -8.611 1.00 98.50 85 VAL A N 1
ATOM 689 C CA . VAL A 1 85 ? 8.013 6.012 -8.731 1.00 98.50 85 VAL A CA 1
ATOM 690 C C . VAL A 1 85 ? 7.822 6.738 -7.396 1.00 98.50 85 VAL A C 1
ATOM 692 O O . VAL A 1 85 ? 8.616 7.627 -7.081 1.00 98.50 85 VAL A O 1
ATOM 695 N N . ALA A 1 86 ? 6.828 6.355 -6.590 1.00 98.06 86 ALA A N 1
ATOM 696 C CA . ALA A 1 86 ? 6.684 6.879 -5.235 1.00 98.06 86 ALA A CA 1
ATOM 697 C C . ALA A 1 86 ? 7.809 6.387 -4.304 1.00 98.06 86 ALA A C 1
ATOM 699 O O . ALA A 1 86 ? 8.365 7.194 -3.555 1.00 98.06 86 ALA A O 1
ATOM 700 N N . LEU A 1 87 ? 8.215 5.115 -4.412 1.00 97.62 87 LEU A N 1
ATOM 701 C CA . LEU A 1 87 ? 9.348 4.554 -3.659 1.00 97.62 87 LEU A CA 1
ATOM 702 C C . LEU A 1 87 ? 10.686 5.224 -4.015 1.00 97.62 87 LEU A C 1
ATOM 704 O O . LEU A 1 87 ? 11.475 5.529 -3.128 1.00 97.62 87 LEU A O 1
ATOM 708 N N . LEU A 1 88 ? 10.917 5.586 -5.280 1.00 97.50 88 LEU A N 1
ATOM 709 C CA . LEU A 1 88 ? 12.072 6.414 -5.654 1.00 97.50 88 LEU A CA 1
ATOM 710 C C . LEU A 1 88 ? 12.073 7.766 -4.931 1.00 97.50 88 LEU A C 1
ATOM 712 O O . LEU A 1 88 ? 13.134 8.321 -4.662 1.00 97.50 88 LEU A O 1
ATOM 716 N N . GLY A 1 89 ? 10.892 8.312 -4.637 1.00 95.88 89 GLY A N 1
ATOM 717 C CA . GLY A 1 89 ? 10.761 9.513 -3.824 1.00 95.88 89 GLY A CA 1
ATOM 718 C C . GLY A 1 89 ? 11.187 9.282 -2.376 1.00 95.88 89 GLY A C 1
ATOM 719 O O . GLY A 1 89 ? 11.934 10.103 -1.845 1.00 95.88 89 GLY A O 1
ATOM 720 N N . ARG A 1 90 ? 10.773 8.162 -1.762 1.00 94.06 90 ARG A N 1
ATOM 721 C CA . ARG A 1 90 ? 11.207 7.744 -0.412 1.00 94.06 90 ARG A CA 1
ATOM 722 C C . ARG A 1 90 ? 12.735 7.762 -0.297 1.00 94.06 90 ARG A C 1
ATOM 724 O O . ARG A 1 90 ? 13.257 8.367 0.636 1.00 94.06 90 ARG A O 1
ATOM 731 N N . ASP A 1 91 ? 13.414 7.204 -1.296 1.00 93.56 91 ASP A N 1
ATOM 732 C CA . ASP A 1 91 ? 14.872 7.014 -1.301 1.00 93.56 91 ASP A CA 1
ATOM 733 C C . ASP A 1 91 ? 15.648 8.235 -1.840 1.00 93.56 91 ASP A C 1
ATOM 735 O O . ASP A 1 91 ? 16.880 8.250 -1.873 1.00 93.56 91 ASP A O 1
ATOM 739 N N . ALA A 1 92 ? 14.956 9.287 -2.293 1.00 95.00 92 ALA A N 1
ATOM 740 C CA . ALA A 1 92 ? 15.609 10.474 -2.835 1.00 95.00 92 ALA A CA 1
ATOM 741 C C . ALA A 1 92 ? 16.297 11.293 -1.729 1.00 95.00 92 ALA A C 1
ATOM 743 O O . ALA A 1 92 ? 15.687 11.639 -0.710 1.00 95.00 92 ALA A O 1
ATOM 744 N N . ALA A 1 93 ? 17.561 11.657 -1.974 1.00 93.25 93 ALA A N 1
ATOM 745 C CA . ALA A 1 93 ? 18.360 12.492 -1.076 1.00 93.25 93 ALA A CA 1
ATOM 746 C C . ALA A 1 93 ? 17.906 13.962 -1.076 1.00 93.25 93 ALA A C 1
ATOM 748 O O . ALA A 1 93 ? 17.899 14.608 -0.031 1.00 93.25 93 ALA A O 1
ATOM 749 N N . ASP A 1 94 ? 17.514 14.485 -2.241 1.00 96.12 94 ASP A N 1
ATOM 750 C CA . ASP A 1 94 ? 17.012 15.851 -2.376 1.00 96.12 94 ASP A CA 1
ATOM 751 C C . ASP A 1 94 ? 15.511 15.928 -2.059 1.00 96.12 94 ASP A C 1
ATOM 753 O O . ASP A 1 94 ? 14.687 15.188 -2.607 1.00 96.12 94 ASP A O 1
ATOM 757 N N . THR A 1 95 ? 15.140 16.866 -1.186 1.00 93.06 95 THR A N 1
ATOM 758 C CA . THR A 1 95 ? 13.754 17.051 -0.741 1.00 93.06 95 THR A CA 1
ATOM 759 C C . THR A 1 95 ? 12.826 17.422 -1.897 1.00 93.06 95 THR A C 1
ATOM 761 O O . THR A 1 95 ? 11.701 16.926 -1.969 1.00 93.06 95 THR A O 1
ATOM 764 N N . LYS A 1 96 ? 13.256 18.269 -2.837 1.00 94.50 96 LYS A N 1
ATOM 765 C CA . LYS A 1 96 ? 12.405 18.669 -3.966 1.00 94.50 96 LYS A CA 1
ATOM 766 C C . LYS A 1 96 ? 12.123 17.470 -4.871 1.00 94.50 96 LYS A C 1
ATOM 768 O O . LYS A 1 96 ? 10.976 17.282 -5.286 1.00 94.50 96 LYS A O 1
ATOM 773 N N . ASP A 1 97 ? 13.126 16.638 -5.128 1.00 94.88 97 ASP A N 1
ATOM 774 C CA . ASP A 1 97 ? 12.962 15.402 -5.889 1.00 94.88 97 ASP A CA 1
ATOM 775 C C . ASP A 1 97 ? 12.088 14.376 -5.172 1.00 94.88 97 ASP A C 1
ATOM 777 O O . ASP A 1 97 ? 11.196 13.815 -5.814 1.00 94.88 97 ASP A O 1
ATOM 781 N N . ARG A 1 98 ? 12.239 14.205 -3.853 1.00 95.44 98 ARG A N 1
ATOM 782 C CA . ARG A 1 98 ? 11.359 13.355 -3.032 1.00 95.44 98 ARG A CA 1
ATOM 783 C C . ARG A 1 98 ? 9.892 13.697 -3.252 1.00 95.44 98 ARG A C 1
ATOM 785 O O . ARG A 1 98 ? 9.098 12.855 -3.670 1.00 95.44 98 ARG A O 1
ATOM 792 N N . PHE A 1 99 ? 9.535 14.960 -3.042 1.00 95.12 99 PHE A N 1
ATOM 793 C CA . PHE A 1 99 ? 8.160 15.426 -3.202 1.00 95.12 99 PHE A CA 1
ATOM 794 C C . PHE A 1 99 ? 7.659 15.312 -4.646 1.00 95.12 99 PHE A C 1
ATOM 796 O O . PHE A 1 99 ? 6.503 14.951 -4.877 1.00 95.12 99 PHE A O 1
ATOM 803 N N . ARG A 1 100 ? 8.509 15.625 -5.630 1.00 97.69 100 ARG A N 1
ATOM 804 C CA . ARG A 1 100 ? 8.167 15.522 -7.054 1.00 97.69 100 ARG A CA 1
ATOM 805 C C . ARG A 1 100 ? 7.872 14.077 -7.457 1.00 97.69 100 ARG A C 1
ATOM 807 O O . ARG A 1 100 ? 6.901 13.840 -8.173 1.00 97.69 100 ARG A O 1
ATOM 814 N N . LEU A 1 101 ? 8.698 13.131 -7.017 1.00 98.06 101 LEU A N 1
ATOM 815 C CA . LEU A 1 101 ? 8.570 11.710 -7.332 1.00 98.06 101 LEU A CA 1
ATOM 816 C C . LEU A 1 101 ? 7.345 11.092 -6.655 1.00 98.06 101 LEU A C 1
ATOM 818 O O . LEU A 1 101 ? 6.533 10.493 -7.354 1.00 98.06 101 LEU A O 1
ATOM 822 N N . VAL A 1 102 ? 7.128 11.346 -5.358 1.00 97.56 102 VAL A N 1
ATOM 823 C CA . VAL A 1 102 ? 5.919 10.878 -4.652 1.00 97.56 102 VAL A CA 1
ATOM 824 C C . VAL A 1 102 ? 4.652 11.388 -5.341 1.00 97.56 102 VAL A C 1
ATOM 826 O O . VAL A 1 102 ? 3.781 10.596 -5.694 1.00 97.56 102 VAL A O 1
ATOM 829 N N . ARG A 1 103 ? 4.567 12.692 -5.649 1.00 97.88 103 ARG A N 1
ATOM 830 C CA . ARG A 1 103 ? 3.408 13.253 -6.372 1.00 97.88 103 ARG A CA 1
ATOM 831 C C . ARG A 1 103 ? 3.218 12.648 -7.757 1.00 97.88 103 ARG A C 1
ATOM 833 O O . ARG A 1 103 ? 2.082 12.431 -8.172 1.00 97.88 103 ARG A O 1
ATOM 840 N N . LYS A 1 104 ? 4.309 12.371 -8.473 1.00 98.44 104 LYS A N 1
ATOM 841 C CA . LYS A 1 104 ? 4.244 11.711 -9.779 1.00 98.44 104 LYS A CA 1
ATOM 842 C C . LYS A 1 104 ? 3.694 10.287 -9.654 1.00 98.44 104 LYS A C 1
ATOM 844 O O . LYS A 1 104 ? 2.821 9.933 -10.437 1.00 98.44 104 LYS A O 1
ATOM 849 N N . GLY A 1 105 ? 4.182 9.506 -8.690 1.00 98.31 105 GLY A N 1
ATOM 850 C CA . GLY A 1 105 ? 3.716 8.141 -8.440 1.00 98.31 105 GLY A CA 1
ATOM 851 C C . GLY A 1 105 ? 2.232 8.096 -8.080 1.00 98.31 105 GLY A C 1
ATOM 852 O O . GLY A 1 105 ? 1.471 7.367 -8.709 1.00 98.31 105 GLY A O 1
ATOM 853 N N . MET A 1 106 ? 1.797 8.969 -7.165 1.00 98.06 106 MET A N 1
ATOM 854 C CA . MET A 1 106 ? 0.382 9.101 -6.799 1.00 98.06 106 MET A CA 1
ATOM 855 C C . MET A 1 106 ? -0.501 9.466 -7.989 1.00 98.06 106 MET A C 1
ATOM 857 O O . MET A 1 106 ? -1.534 8.843 -8.186 1.00 98.06 106 MET A O 1
ATOM 861 N N . LYS A 1 107 ? -0.086 10.440 -8.811 1.00 98.50 107 LYS A N 1
ATOM 862 C CA . LYS A 1 107 ? -0.859 10.830 -9.995 1.00 98.50 107 LYS A CA 1
ATOM 863 C C . LYS A 1 107 ? -1.072 9.647 -10.941 1.00 98.50 107 LYS A C 1
ATOM 865 O O . LYS A 1 107 ? -2.171 9.475 -11.448 1.00 98.50 107 LYS A O 1
ATOM 870 N N . ILE A 1 108 ? -0.031 8.841 -11.161 1.00 98.50 108 ILE A N 1
ATOM 871 C CA . ILE A 1 108 ? -0.133 7.637 -11.992 1.00 98.50 108 ILE A CA 1
ATOM 872 C C . ILE A 1 108 ? -1.165 6.676 -11.391 1.00 98.50 108 ILE A C 1
ATOM 874 O O . ILE A 1 108 ? -2.075 6.264 -12.095 1.00 98.50 108 ILE A O 1
ATOM 878 N N . LEU A 1 109 ? -1.072 6.375 -10.094 1.00 98.62 109 LEU A N 1
ATOM 879 C CA . LEU A 1 109 ? -2.004 5.467 -9.413 1.00 98.62 109 LEU A CA 1
ATOM 880 C C . LEU A 1 109 ? -3.453 5.976 -9.445 1.00 98.62 109 LEU A C 1
ATOM 882 O O . LEU A 1 109 ? -4.369 5.203 -9.713 1.00 98.62 109 LEU A O 1
ATOM 886 N N . ASP A 1 110 ? -3.665 7.276 -9.232 1.00 98.69 110 ASP A N 1
ATOM 887 C CA . ASP A 1 110 ? -4.989 7.899 -9.320 1.00 98.69 110 ASP A CA 1
ATOM 888 C C . ASP A 1 110 ? -5.577 7.772 -10.726 1.00 98.69 110 ASP A C 1
ATOM 890 O O . ASP A 1 110 ? -6.760 7.472 -10.884 1.00 98.69 110 ASP A O 1
ATOM 894 N N . ASP A 1 111 ? -4.763 8.012 -11.753 1.00 98.38 111 ASP A N 1
ATOM 895 C CA . ASP A 1 111 ? -5.200 7.928 -13.141 1.00 98.38 111 ASP A CA 1
ATOM 896 C C . ASP A 1 111 ? -5.483 6.480 -13.558 1.00 98.38 111 ASP A C 1
ATOM 898 O O . ASP A 1 111 ? -6.413 6.253 -14.326 1.00 98.38 111 ASP A O 1
ATOM 902 N N . VAL A 1 112 ? -4.748 5.500 -13.027 1.00 97.75 112 VAL A N 1
ATOM 903 C CA . VAL A 1 112 ? -5.012 4.082 -13.296 1.00 97.75 112 VAL A CA 1
ATOM 904 C C . VAL A 1 112 ? -6.283 3.600 -12.597 1.00 97.75 112 VAL A C 1
ATOM 906 O O . VAL A 1 112 ? -7.115 2.982 -13.254 1.00 97.75 112 VAL A O 1
ATOM 909 N N . VAL A 1 113 ? -6.504 3.923 -11.316 1.00 98.44 113 VAL A N 1
ATOM 910 C CA . VAL A 1 113 ? -7.747 3.523 -10.621 1.00 98.44 113 VAL A CA 1
ATOM 911 C C . VAL A 1 113 ? -8.985 4.141 -11.277 1.00 98.44 113 VAL A C 1
ATOM 913 O O . VAL A 1 113 ? -10.035 3.513 -11.316 1.00 98.44 113 VAL A O 1
ATOM 916 N N . LYS A 1 114 ? -8.887 5.340 -11.866 1.00 98.25 114 LYS A N 1
ATOM 917 C CA . LYS A 1 114 ? -9.997 5.904 -12.659 1.00 98.25 114 LYS A CA 1
ATOM 918 C C . LYS A 1 114 ? -10.338 5.072 -13.898 1.00 98.25 114 LYS A C 1
ATOM 920 O O . LYS A 1 114 ? -11.487 5.105 -14.328 1.00 98.25 114 LYS A O 1
ATOM 925 N N . LYS A 1 115 ? -9.354 4.399 -14.503 1.00 97.81 115 LYS A N 1
ATOM 926 C CA . LYS A 1 115 ? -9.552 3.548 -15.686 1.00 97.81 115 LYS A CA 1
ATOM 927 C C . LYS A 1 115 ? -10.030 2.149 -15.298 1.00 97.81 115 LYS A C 1
ATOM 929 O O . LYS A 1 115 ? -10.910 1.622 -15.962 1.00 97.81 115 LYS A O 1
ATOM 934 N N . GLU A 1 116 ? -9.475 1.596 -14.221 1.00 97.38 116 GLU A N 1
ATOM 935 C CA . GLU A 1 116 ? -9.749 0.244 -13.717 1.00 97.38 116 GLU A CA 1
ATOM 936 C C . GLU A 1 116 ? -10.256 0.293 -12.263 1.00 97.38 116 GLU A C 1
ATOM 938 O O . GLU A 1 116 ? -9.569 -0.158 -11.338 1.00 97.38 116 GLU A O 1
ATOM 943 N N . PRO A 1 117 ? -11.448 0.866 -12.013 1.00 97.69 117 PRO A N 1
ATOM 944 C CA . PRO A 1 117 ? -11.933 1.118 -10.658 1.00 97.69 117 PRO A CA 1
ATOM 945 C C . PRO A 1 117 ? -12.295 -0.149 -9.888 1.00 97.69 117 PRO A C 1
ATOM 947 O O . PRO A 1 117 ? -12.525 -0.055 -8.688 1.00 97.69 117 PRO A O 1
ATOM 950 N N . GLU A 1 118 ? -12.365 -1.311 -10.533 1.00 96.62 118 GLU A N 1
ATOM 951 C CA . GLU A 1 118 ? -12.726 -2.578 -9.886 1.00 96.62 118 GLU A CA 1
ATOM 952 C C . GLU A 1 118 ? -11.517 -3.511 -9.683 1.00 96.62 118 GLU A C 1
ATOM 954 O O . GLU A 1 118 ? -11.624 -4.568 -9.058 1.00 96.62 118 GLU A O 1
ATOM 959 N N . HIS A 1 119 ? -10.331 -3.117 -10.154 1.00 96.88 119 HIS A N 1
ATOM 960 C CA . HIS A 1 119 ? -9.149 -3.969 -10.084 1.00 96.88 119 HIS A CA 1
ATOM 961 C C . HIS A 1 119 ? -8.506 -3.923 -8.690 1.00 96.88 119 HIS A C 1
ATOM 963 O O . HIS A 1 119 ? -7.800 -2.973 -8.337 1.00 96.88 119 HIS A O 1
ATOM 969 N N . SER A 1 120 ? -8.689 -4.994 -7.909 1.00 96.44 120 SER A N 1
ATOM 970 C CA . SER A 1 120 ? -8.227 -5.091 -6.516 1.00 96.44 120 SER A CA 1
ATOM 971 C C . SER A 1 120 ? -6.729 -4.817 -6.356 1.00 96.44 120 SER A C 1
ATOM 973 O O . SER A 1 120 ? -6.342 -3.989 -5.543 1.00 96.44 120 SER A O 1
ATOM 975 N N . GLU A 1 121 ? -5.868 -5.432 -7.169 1.00 96.88 121 GLU A N 1
ATOM 976 C CA . GLU A 1 121 ? -4.409 -5.238 -7.057 1.00 96.88 121 GLU A CA 1
ATOM 977 C C . GLU A 1 121 ? -3.969 -3.782 -7.322 1.00 96.88 121 GLU A C 1
ATOM 979 O O . GLU A 1 121 ? -3.097 -3.251 -6.637 1.00 96.88 121 GLU A O 1
ATOM 984 N N . ILE A 1 122 ? -4.623 -3.076 -8.251 1.00 98.31 122 ILE A N 1
ATOM 985 C CA . ILE A 1 122 ? -4.341 -1.661 -8.538 1.00 98.31 122 ILE A CA 1
ATOM 986 C C . ILE A 1 122 ? -4.746 -0.787 -7.345 1.00 98.31 122 ILE A C 1
ATOM 988 O O . ILE A 1 122 ? -3.986 0.096 -6.931 1.00 98.31 122 ILE A O 1
ATOM 992 N N . ARG A 1 123 ? -5.921 -1.045 -6.758 1.00 98.44 123 ARG A N 1
ATOM 993 C CA . ARG A 1 123 ? -6.365 -0.356 -5.539 1.00 98.44 123 ARG A CA 1
ATOM 994 C C . ARG A 1 123 ? -5.489 -0.676 -4.337 1.00 98.44 123 ARG A C 1
ATOM 996 O O . ARG A 1 123 ? -5.200 0.227 -3.564 1.00 98.44 123 ARG A O 1
ATOM 1003 N N . MET A 1 124 ? -4.991 -1.906 -4.224 1.00 98.44 124 MET A N 1
ATOM 1004 C CA . MET A 1 124 ? -4.020 -2.301 -3.201 1.00 98.44 124 MET A CA 1
ATOM 1005 C C . MET A 1 124 ? -2.770 -1.417 -3.270 1.00 98.44 124 MET A C 1
ATOM 1007 O O . MET A 1 124 ? -2.353 -0.833 -2.269 1.00 98.44 124 MET A O 1
ATOM 1011 N N . LEU A 1 125 ? -2.213 -1.237 -4.473 1.00 98.56 125 LEU A N 1
ATOM 1012 C CA . LEU A 1 125 ? -1.050 -0.376 -4.690 1.00 98.56 125 LEU A CA 1
ATOM 1013 C C . LEU A 1 125 ? -1.345 1.093 -4.352 1.00 98.56 125 LEU A C 1
ATOM 1015 O O . LEU A 1 125 ? -0.531 1.741 -3.690 1.00 98.56 125 LEU A O 1
ATOM 1019 N N . ARG A 1 126 ? -2.496 1.634 -4.780 1.00 98.69 126 ARG A N 1
ATOM 1020 C CA . ARG A 1 126 ? -2.880 3.026 -4.475 1.00 98.69 126 ARG A CA 1
ATOM 1021 C C . ARG A 1 126 ? -3.123 3.238 -2.981 1.00 98.69 126 ARG A C 1
ATOM 1023 O O . ARG A 1 126 ? -2.627 4.233 -2.438 1.00 98.69 126 ARG A O 1
ATOM 1030 N N . GLY A 1 127 ? -3.815 2.307 -2.332 1.00 98.38 127 GLY A N 1
ATOM 1031 C CA . GLY A 1 127 ? -4.129 2.330 -0.910 1.00 98.38 127 GLY A CA 1
ATOM 1032 C C . GLY A 1 127 ? -2.863 2.349 -0.065 1.00 98.38 127 GLY A C 1
ATOM 1033 O O . GLY A 1 127 ? -2.644 3.296 0.690 1.00 98.38 127 GLY A O 1
ATOM 1034 N N . TYR A 1 128 ? -1.953 1.395 -0.279 1.00 98.44 128 TYR A N 1
ATOM 1035 C CA . TYR A 1 128 ? -0.711 1.322 0.494 1.00 98.44 128 TYR A CA 1
ATOM 1036 C C . TYR A 1 128 ? 0.265 2.466 0.215 1.00 98.44 128 TYR A C 1
ATOM 1038 O O . TYR A 1 128 ? 0.915 2.949 1.145 1.00 98.44 128 TYR A O 1
ATOM 1046 N N . VAL A 1 129 ? 0.365 2.962 -1.022 1.00 98.19 129 VAL A N 1
ATOM 1047 C CA . VAL A 1 129 ? 1.175 4.165 -1.290 1.00 98.19 129 VAL A CA 1
ATOM 1048 C C . VAL A 1 129 ? 0.583 5.382 -0.580 1.00 98.19 129 VAL A C 1
ATOM 1050 O O . VAL A 1 129 ? 1.328 6.164 0.005 1.00 98.19 129 VAL A O 1
ATOM 1053 N N . SER A 1 130 ? -0.743 5.530 -0.585 1.00 98.12 130 SER A N 1
ATOM 1054 C CA . SER A 1 130 ? -1.441 6.634 0.086 1.00 98.12 130 SER A CA 1
ATOM 1055 C C . SER A 1 130 ? -1.353 6.544 1.614 1.00 98.12 130 SER A C 1
ATOM 1057 O O . SER A 1 130 ? -1.242 7.568 2.283 1.00 98.12 130 SER A O 1
ATOM 1059 N N . TYR A 1 131 ? -1.353 5.329 2.163 1.00 98.00 131 TYR A N 1
ATOM 1060 C CA . TYR A 1 131 ? -1.264 5.056 3.596 1.00 98.00 131 TYR A CA 1
ATOM 1061 C C . TYR A 1 131 ? 0.129 5.324 4.184 1.00 98.00 131 TYR A C 1
ATOM 1063 O O . TYR A 1 131 ? 0.246 5.771 5.326 1.00 98.00 131 TYR A O 1
ATOM 1071 N N . ASN A 1 132 ? 1.191 5.063 3.417 1.00 95.50 132 ASN A N 1
ATOM 1072 C CA . ASN A 1 132 ? 2.573 5.119 3.907 1.00 95.50 132 ASN A CA 1
ATOM 1073 C C . ASN A 1 132 ? 3.244 6.495 3.776 1.00 95.50 132 ASN A C 1
ATOM 1075 O O . ASN A 1 132 ? 4.381 6.679 4.215 1.00 95.50 132 ASN A O 1
ATOM 1079 N N . ILE A 1 133 ? 2.573 7.475 3.173 1.00 93.56 133 ILE A N 1
ATOM 1080 C CA . ILE A 1 133 ? 3.109 8.830 3.012 1.00 93.56 133 ILE A CA 1
ATOM 1081 C C . ILE A 1 133 ? 2.614 9.771 4.119 1.00 93.56 133 ILE A C 1
ATOM 1083 O O . ILE A 1 133 ? 1.492 9.620 4.601 1.00 93.56 133 ILE A O 1
ATOM 1087 N N . PRO A 1 134 ? 3.414 10.774 4.533 1.00 92.00 134 PRO A N 1
ATOM 1088 C CA . PRO A 1 134 ? 3.029 11.644 5.640 1.00 92.00 134 PRO A CA 1
ATOM 1089 C C . PRO A 1 134 ? 1.779 12.483 5.341 1.00 92.00 134 PRO A C 1
ATOM 1091 O O . PRO A 1 134 ? 1.775 13.324 4.434 1.00 92.00 134 PRO A O 1
ATOM 1094 N N . GLU A 1 135 ? 0.750 12.317 6.172 1.00 92.56 135 GLU A N 1
ATOM 1095 C CA . GLU A 1 135 ? -0.545 12.990 6.015 1.00 92.56 135 GLU A CA 1
ATOM 1096 C C . GLU A 1 135 ? -0.416 14.520 5.980 1.00 92.56 135 GLU A C 1
ATOM 1098 O O . GLU A 1 135 ? -1.005 15.166 5.117 1.00 92.56 135 GLU A O 1
ATOM 1103 N N . MET A 1 136 ? 0.451 15.091 6.827 1.00 92.62 136 MET A N 1
ATOM 1104 C CA . MET A 1 136 ? 0.702 16.539 6.919 1.00 92.62 136 MET A CA 1
ATOM 1105 C C . MET A 1 136 ? 1.069 17.188 5.573 1.00 92.62 136 MET A C 1
ATOM 1107 O O . MET A 1 136 ? 0.808 18.372 5.362 1.00 92.62 136 MET A O 1
ATOM 1111 N N . TYR A 1 137 ? 1.683 16.432 4.661 1.00 92.75 137 TYR A N 1
ATOM 1112 C CA . TYR A 1 137 ? 2.186 16.955 3.392 1.00 92.75 137 TYR A CA 1
ATOM 1113 C C . TYR A 1 137 ? 1.343 16.573 2.179 1.00 92.75 137 TYR A C 1
ATOM 1115 O O . TYR A 1 137 ? 1.364 17.296 1.176 1.00 92.75 137 TYR A O 1
ATOM 1123 N N . PHE A 1 138 ? 0.669 15.424 2.236 1.00 94.19 138 PHE A N 1
ATOM 1124 C CA . PHE A 1 138 ? 0.026 14.833 1.066 1.00 94.19 138 PHE A CA 1
ATOM 1125 C C . PHE A 1 138 ? -1.492 14.719 1.192 1.00 94.19 138 PHE A C 1
ATOM 1127 O O . PHE A 1 138 ? -2.145 14.779 0.154 1.00 94.19 138 PHE A O 1
ATOM 1134 N N . GLN A 1 139 ? -2.040 14.623 2.410 1.00 95.56 139 GLN A N 1
ATOM 1135 C CA . GLN A 1 139 ? -3.483 14.515 2.671 1.00 95.56 139 GLN A CA 1
ATOM 1136 C C . GLN A 1 139 ? -4.127 13.333 1.926 1.00 95.56 139 GLN A C 1
ATOM 1138 O O . GLN A 1 139 ? -5.015 13.505 1.090 1.00 95.56 139 GLN A O 1
ATOM 1143 N N . ARG A 1 140 ? -3.593 12.125 2.147 1.00 97.12 140 ARG A N 1
ATOM 1144 C CA . ARG A 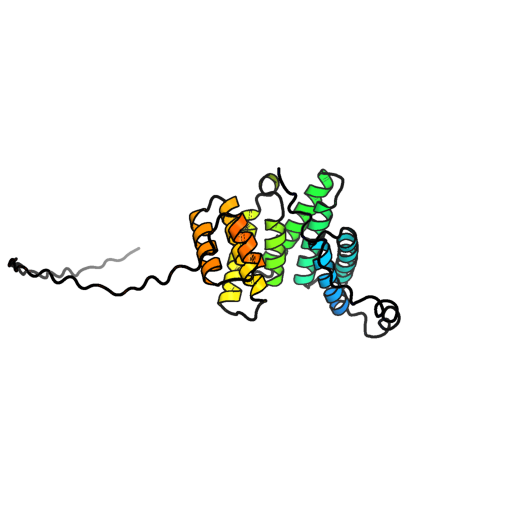1 140 ? -3.896 10.923 1.343 1.00 97.12 140 ARG A CA 1
ATOM 1145 C C . ARG A 1 140 ? -4.505 9.786 2.141 1.00 97.12 140 ARG A C 1
ATOM 1147 O O . ARG A 1 140 ? -4.924 8.794 1.548 1.00 97.12 140 ARG A O 1
ATOM 1154 N N . THR A 1 141 ? -4.633 9.941 3.453 1.00 97.62 141 THR A N 1
ATOM 1155 C CA . THR A 1 141 ? -5.236 8.913 4.302 1.00 97.62 141 THR A CA 1
ATOM 1156 C C . THR A 1 141 ? -6.6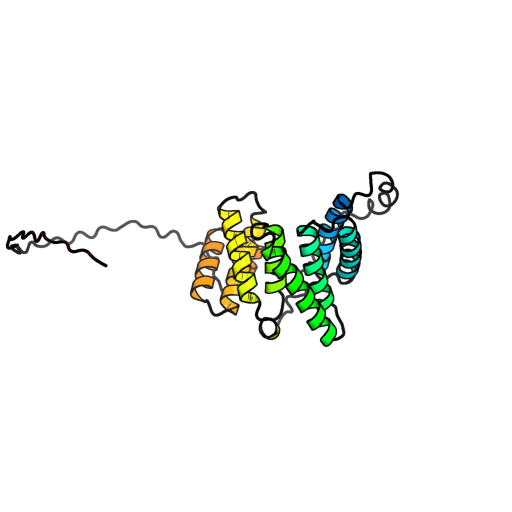86 8.631 3.902 1.00 97.62 141 THR A C 1
ATOM 1158 O O . THR A 1 141 ? -7.095 7.478 3.901 1.00 97.62 141 THR A O 1
ATOM 1161 N N . SER A 1 142 ? -7.453 9.636 3.465 1.00 97.56 142 SER A N 1
ATOM 1162 C CA . SER A 1 142 ? -8.817 9.428 2.950 1.00 97.56 142 SER A CA 1
ATOM 1163 C C . SER A 1 142 ? -8.866 8.533 1.704 1.00 97.56 142 SER A C 1
ATOM 1165 O O . SER A 1 142 ? -9.771 7.715 1.584 1.00 97.56 142 SER A O 1
ATOM 1167 N N . THR A 1 143 ? -7.881 8.639 0.807 1.00 98.38 143 THR A N 1
ATOM 1168 C CA . THR A 1 143 ? -7.756 7.746 -0.356 1.00 98.38 143 THR A CA 1
ATOM 1169 C C . THR A 1 143 ? -7.396 6.324 0.068 1.00 98.38 143 THR A C 1
ATOM 1171 O O . THR A 1 143 ? -7.933 5.373 -0.486 1.00 98.38 143 THR A O 1
ATOM 1174 N N . ALA A 1 144 ? -6.524 6.170 1.070 1.00 98.62 144 ALA A N 1
ATOM 1175 C CA . ALA A 1 144 ? -6.216 4.856 1.629 1.00 98.62 144 ALA A CA 1
ATOM 1176 C C . ALA A 1 144 ? -7.455 4.199 2.255 1.00 98.62 144 ALA A C 1
ATOM 1178 O O . ALA A 1 144 ? -7.708 3.029 1.996 1.00 98.62 144 ALA A O 1
ATOM 1179 N N . VAL A 1 145 ? -8.257 4.964 3.007 1.00 98.69 145 VAL A N 1
ATOM 1180 C CA . VAL A 1 145 ? -9.541 4.503 3.562 1.00 98.69 145 VAL A CA 1
ATOM 1181 C C . VAL A 1 145 ? -10.465 3.990 2.457 1.00 98.69 145 VAL A C 1
ATOM 1183 O O . VAL A 1 145 ? -10.955 2.874 2.570 1.00 98.69 145 VAL A O 1
ATOM 1186 N N . GLU A 1 146 ? -10.656 4.757 1.377 1.00 98.50 146 GLU A N 1
ATOM 1187 C CA . GLU A 1 146 ? -11.504 4.349 0.242 1.00 98.50 146 GLU A CA 1
ATOM 1188 C C . GLU A 1 146 ? -11.054 3.006 -0.360 1.00 98.50 146 GLU A C 1
ATOM 1190 O O . GLU A 1 146 ? -11.874 2.123 -0.611 1.00 98.50 146 GLU A O 1
ATOM 1195 N N . ASP A 1 147 ? -9.749 2.837 -0.593 1.00 98.81 147 ASP A N 1
ATOM 1196 C CA . ASP A 1 147 ? -9.223 1.603 -1.179 1.00 98.81 147 ASP A CA 1
ATOM 1197 C C . ASP A 1 147 ? -9.297 0.420 -0.213 1.00 98.81 147 ASP A C 1
ATOM 1199 O O . ASP A 1 147 ? -9.657 -0.678 -0.632 1.00 98.81 147 ASP A O 1
ATOM 1203 N N . PHE A 1 148 ? -9.002 0.619 1.071 1.00 98.81 148 PHE A N 1
ATOM 1204 C CA . PHE A 1 148 ? -9.093 -0.449 2.064 1.00 98.81 148 PHE A CA 1
ATOM 1205 C C . PHE A 1 148 ? -10.539 -0.898 2.284 1.00 98.81 148 PHE A C 1
ATOM 1207 O O . PHE A 1 148 ? -10.791 -2.100 2.279 1.00 98.81 148 PHE A O 1
ATOM 1214 N N . GLU A 1 149 ? -11.498 0.029 2.384 1.00 98.69 149 GLU A N 1
ATOM 1215 C CA . GLU A 1 149 ? -12.930 -0.297 2.443 1.00 98.69 149 GLU A CA 1
ATOM 1216 C C . GLU A 1 149 ? -13.363 -1.122 1.222 1.00 98.69 149 GLU A C 1
ATOM 1218 O O . GLU A 1 149 ? -14.034 -2.145 1.371 1.00 98.69 149 GLU A O 1
ATOM 1223 N N . TYR A 1 150 ? -12.939 -0.725 0.016 1.00 98.69 150 TYR A N 1
ATOM 1224 C CA . TYR A 1 150 ? -13.211 -1.492 -1.200 1.00 98.69 150 TYR A CA 1
ATOM 1225 C C . TYR A 1 150 ? -12.650 -2.919 -1.114 1.00 98.69 150 TYR A C 1
ATOM 1227 O O . TYR A 1 150 ? -13.367 -3.882 -1.370 1.00 98.69 150 TYR A O 1
ATOM 1235 N N . LEU A 1 151 ? -11.378 -3.071 -0.741 1.00 98.50 151 LEU A N 1
ATOM 1236 C CA . LEU A 1 151 ? -10.702 -4.371 -0.709 1.00 98.50 151 LEU A CA 1
ATOM 1237 C C . LEU A 1 151 ? -11.295 -5.311 0.345 1.00 98.50 151 LEU A C 1
ATOM 1239 O O . LEU A 1 151 ? -11.495 -6.492 0.069 1.00 98.50 151 LEU A O 1
ATOM 1243 N N . ILE A 1 152 ? -11.629 -4.781 1.521 1.00 98.62 152 ILE A N 1
ATOM 1244 C CA . ILE A 1 152 ? -12.321 -5.504 2.595 1.00 98.62 152 ILE A CA 1
ATOM 1245 C C . ILE A 1 152 ? -13.678 -6.015 2.096 1.00 98.62 152 ILE A C 1
ATOM 1247 O O . ILE A 1 152 ? -13.973 -7.199 2.247 1.00 98.62 152 ILE A O 1
ATOM 1251 N N . ASN A 1 153 ? -14.464 -5.170 1.421 1.00 98.31 153 ASN A N 1
ATOM 1252 C CA . ASN A 1 153 ? -15.751 -5.575 0.846 1.00 98.31 153 ASN A CA 1
ATOM 1253 C C . ASN A 1 153 ? -15.600 -6.662 -0.233 1.00 98.31 153 ASN A C 1
ATOM 1255 O O . ASN A 1 153 ? -16.419 -7.584 -0.301 1.00 98.31 153 ASN A O 1
ATOM 1259 N N . GLN A 1 154 ? -14.550 -6.587 -1.059 1.00 97.75 154 GLN A N 1
ATOM 1260 C CA . GLN A 1 154 ? -14.256 -7.617 -2.059 1.00 97.75 154 GLN A CA 1
ATOM 1261 C C . GLN A 1 154 ? -13.928 -8.963 -1.406 1.00 97.75 154 GLN A C 1
ATOM 1263 O O . GLN A 1 154 ? -14.449 -9.983 -1.850 1.00 97.75 154 GLN A O 1
ATOM 1268 N N . TYR A 1 155 ? -13.122 -8.974 -0.342 1.00 97.69 155 TYR A N 1
ATOM 1269 C CA . TYR A 1 155 ? -12.810 -10.200 0.399 1.00 97.69 155 TYR A CA 1
ATOM 1270 C C . TYR A 1 155 ? -14.040 -10.788 1.093 1.00 97.69 155 TYR A C 1
ATOM 1272 O O . TYR A 1 155 ? -14.273 -11.990 1.038 1.00 97.69 155 TYR A O 1
ATOM 1280 N N . GLU A 1 156 ? -14.871 -9.945 1.703 1.00 97.06 156 GLU A N 1
ATOM 1281 C CA . GLU A 1 156 ? -16.101 -10.391 2.371 1.00 97.06 156 GLU A CA 1
ATOM 1282 C C . GLU A 1 156 ? -17.122 -10.981 1.395 1.00 97.06 156 GLU A C 1
ATOM 1284 O O . GLU A 1 156 ? -17.906 -11.852 1.771 1.00 97.06 156 GLU A O 1
ATOM 1289 N N . SER A 1 157 ? -17.082 -10.545 0.136 1.00 97.25 157 SER A N 1
ATOM 1290 C CA . SER A 1 157 ? -17.902 -11.104 -0.941 1.00 97.25 157 SER A CA 1
ATOM 1291 C C . SER A 1 157 ? -17.284 -12.361 -1.560 1.00 97.25 157 SER A C 1
ATOM 1293 O O . SER A 1 157 ? -18.010 -13.265 -1.971 1.00 97.25 157 SER A O 1
ATOM 1295 N N . ASN A 1 158 ? -15.953 -12.421 -1.647 1.00 95.31 158 ASN A N 1
ATOM 1296 C CA . ASN A 1 158 ? -15.203 -13.545 -2.192 1.00 95.31 158 ASN A CA 1
ATOM 1297 C C . ASN A 1 158 ? -13.862 -13.732 -1.452 1.00 95.31 158 ASN A C 1
ATOM 1299 O O . ASN A 1 158 ? -12.866 -13.111 -1.837 1.00 95.31 158 ASN A O 1
ATOM 1303 N N . PRO A 1 159 ? -13.797 -14.630 -0.451 1.00 93.69 159 PRO A N 1
ATOM 1304 C CA . PRO A 1 159 ? -12.581 -14.869 0.330 1.00 93.69 159 PRO A CA 1
ATOM 1305 C C . PRO A 1 159 ? -11.391 -15.439 -0.461 1.00 93.69 159 PRO A C 1
ATOM 1307 O O . PRO A 1 159 ? -10.297 -15.535 0.084 1.00 93.69 159 PRO A O 1
ATOM 1310 N N . GLU A 1 160 ? -11.567 -15.820 -1.731 1.00 93.00 160 GLU A N 1
ATOM 1311 C CA . GLU A 1 160 ? -10.480 -16.322 -2.588 1.00 93.00 160 GLU A CA 1
ATOM 1312 C C . GLU A 1 160 ? -9.660 -15.200 -3.252 1.00 93.00 160 GLU A C 1
ATOM 1314 O O . GLU A 1 160 ? -8.643 -15.472 -3.888 1.00 93.00 160 GLU A O 1
ATOM 1319 N N . VAL A 1 161 ? -10.080 -13.932 -3.128 1.00 90.88 161 VAL A N 1
ATOM 1320 C CA . VAL A 1 161 ? -9.431 -12.798 -3.815 1.00 90.88 161 VAL A CA 1
ATOM 1321 C C . VAL A 1 161 ? -8.009 -12.506 -3.308 1.00 90.88 161 VAL A C 1
ATOM 1323 O O . VAL A 1 161 ? -7.169 -12.035 -4.073 1.00 90.88 161 VAL A O 1
ATOM 1326 N N . PHE A 1 162 ? -7.731 -12.778 -2.032 1.00 94.06 162 PHE A N 1
ATOM 1327 C CA . PHE A 1 162 ? -6.400 -12.752 -1.415 1.00 94.06 162 PHE A CA 1
ATOM 1328 C C . PHE A 1 162 ? -6.433 -13.516 -0.082 1.00 94.06 162 PHE A C 1
ATOM 1330 O O . PHE A 1 162 ? -7.478 -14.016 0.315 1.00 94.06 162 PHE A O 1
ATOM 1337 N N . SER A 1 163 ? -5.295 -13.654 0.604 1.00 95.12 163 SER A N 1
ATOM 1338 C CA . SER A 1 163 ? -5.215 -14.447 1.837 1.00 95.12 163 SER A CA 1
ATOM 1339 C C . SER A 1 163 ? -5.965 -13.817 3.016 1.00 95.12 163 SER A C 1
ATOM 1341 O O . SER A 1 163 ? -6.133 -12.600 3.112 1.00 95.12 163 SER A O 1
ATOM 1343 N N . GLN A 1 164 ? -6.347 -14.659 3.975 1.00 96.62 164 GLN A N 1
ATOM 1344 C CA . GLN A 1 164 ? -6.951 -14.215 5.230 1.00 96.62 164 GLN A CA 1
ATOM 1345 C C . GLN A 1 164 ? -6.023 -13.298 6.044 1.00 96.62 164 GLN A C 1
ATOM 1347 O O . GLN A 1 164 ? -6.494 -12.329 6.636 1.00 96.62 164 GLN A O 1
ATOM 1352 N N . ASP A 1 165 ? -4.710 -13.545 6.022 1.00 96.00 165 ASP A N 1
ATOM 1353 C CA . ASP A 1 165 ? -3.734 -12.667 6.677 1.00 96.00 165 ASP A CA 1
ATOM 1354 C C . ASP A 1 165 ? -3.762 -11.251 6.084 1.00 96.00 165 ASP A C 1
ATOM 1356 O O . ASP A 1 165 ? -3.776 -10.267 6.824 1.00 96.00 165 ASP A O 1
ATOM 1360 N N . MET A 1 166 ? -3.865 -11.132 4.753 1.00 95.75 166 MET A N 1
ATOM 1361 C CA . MET A 1 166 ? -4.015 -9.831 4.094 1.00 95.75 166 MET A CA 1
ATOM 1362 C C . MET A 1 166 ? -5.328 -9.145 4.477 1.00 95.75 166 MET A C 1
ATOM 1364 O O . MET A 1 166 ? -5.349 -7.931 4.664 1.00 95.75 166 MET A O 1
ATOM 1368 N N . TYR A 1 167 ? -6.419 -9.897 4.639 1.00 97.94 167 TYR A N 1
ATOM 1369 C CA . TYR A 1 167 ? -7.686 -9.346 5.121 1.00 97.94 167 TYR A CA 1
ATOM 1370 C C . TYR A 1 167 ? -7.573 -8.769 6.539 1.00 97.94 167 TYR A C 1
ATOM 1372 O O . TYR A 1 167 ? -8.026 -7.650 6.792 1.00 97.94 167 TYR A O 1
ATOM 1380 N N . TRP A 1 168 ? -6.927 -9.489 7.457 1.00 98.12 168 TRP A N 1
ATOM 1381 C CA . TRP A 1 168 ? -6.688 -8.993 8.813 1.00 98.12 168 TRP A CA 1
ATOM 1382 C C . TRP A 1 168 ? -5.792 -7.755 8.831 1.00 98.12 168 TRP A C 1
ATOM 1384 O O . TRP A 1 168 ? -6.097 -6.794 9.539 1.00 98.12 168 TRP A O 1
ATOM 1394 N N . GLN A 1 169 ? -4.740 -7.743 8.009 1.00 97.75 169 GLN A N 1
ATOM 1395 C CA . GLN A 1 169 ? -3.865 -6.584 7.853 1.00 97.75 169 GLN A CA 1
ATOM 1396 C C . GLN A 1 169 ? -4.632 -5.360 7.327 1.00 97.75 169 GLN A C 1
ATOM 1398 O O . GLN A 1 169 ? -4.494 -4.270 7.877 1.00 97.75 169 GLN A O 1
ATOM 1403 N N . LEU A 1 170 ? -5.498 -5.531 6.321 1.00 98.44 170 LEU A N 1
ATOM 1404 C CA . LEU A 1 170 ? -6.332 -4.447 5.787 1.00 98.44 170 LEU A CA 1
ATOM 1405 C C . LEU A 1 170 ? -7.291 -3.877 6.835 1.00 98.44 170 LEU A C 1
ATOM 1407 O O . LEU A 1 170 ? -7.445 -2.660 6.915 1.00 98.44 170 LEU A O 1
ATOM 1411 N N . LEU A 1 171 ? -7.928 -4.730 7.647 1.00 98.56 171 LEU A N 1
ATOM 1412 C CA . LEU A 1 171 ? -8.775 -4.275 8.753 1.00 98.56 171 LEU A CA 1
ATOM 1413 C C . LEU A 1 171 ? -7.962 -3.457 9.762 1.00 98.56 171 LEU A C 1
ATOM 1415 O O . LEU A 1 171 ? -8.386 -2.373 10.162 1.00 98.56 171 LEU A O 1
ATOM 1419 N N . TYR A 1 172 ? -6.779 -3.941 10.142 1.00 98.38 172 TYR A N 1
ATOM 1420 C CA . TYR A 1 172 ? -5.907 -3.217 11.060 1.00 98.38 172 TYR A CA 1
ATOM 1421 C C . TYR A 1 172 ? -5.519 -1.842 10.492 1.00 98.38 172 TYR A C 1
ATOM 1423 O O . TYR A 1 172 ? -5.748 -0.812 11.134 1.00 98.38 172 TYR A O 1
ATOM 1431 N N . ASP A 1 173 ? -5.011 -1.806 9.258 1.00 98.44 173 ASP A N 1
ATOM 1432 C CA . ASP A 1 173 ? -4.578 -0.575 8.595 1.00 98.44 173 ASP A CA 1
ATOM 1433 C C . ASP A 1 173 ? -5.734 0.410 8.364 1.00 98.44 173 ASP A C 1
ATOM 1435 O O . ASP A 1 173 ? -5.547 1.622 8.515 1.00 98.44 173 ASP A O 1
ATOM 1439 N N . LEU A 1 174 ? -6.945 -0.080 8.072 1.00 98.75 174 LEU A N 1
ATOM 1440 C CA . LEU A 1 174 ? -8.148 0.750 7.983 1.00 98.75 174 LEU A CA 1
ATOM 1441 C C . LEU A 1 174 ? -8.487 1.394 9.334 1.00 98.75 174 LEU A C 1
ATOM 1443 O O . LEU A 1 174 ? -8.761 2.595 9.386 1.00 98.75 174 LEU A O 1
ATOM 1447 N N . GLY A 1 175 ? -8.417 0.638 10.433 1.00 98.12 175 GLY A N 1
ATOM 1448 C CA . GLY A 1 175 ? -8.618 1.178 11.779 1.00 98.12 175 GLY A CA 1
ATOM 1449 C C . GLY A 1 175 ? -7.620 2.297 12.107 1.00 98.12 175 GLY A C 1
ATOM 1450 O O . GLY A 1 175 ? -8.007 3.370 12.584 1.00 98.12 175 GLY A O 1
ATOM 1451 N N . ILE A 1 176 ? -6.342 2.108 11.762 1.00 97.81 176 ILE A N 1
ATOM 1452 C CA . ILE A 1 176 ? -5.304 3.141 11.905 1.00 97.81 176 ILE A CA 1
ATOM 1453 C C . ILE A 1 176 ? -5.602 4.359 11.022 1.00 97.81 176 ILE A C 1
ATOM 1455 O O . ILE A 1 176 ? -5.481 5.503 11.472 1.00 97.81 176 ILE A O 1
ATOM 1459 N N . ALA A 1 177 ? -6.014 4.146 9.773 1.00 97.81 177 ALA A N 1
ATOM 1460 C CA . ALA A 1 177 ? -6.356 5.221 8.847 1.00 97.81 177 ALA A CA 1
ATOM 1461 C C . ALA A 1 177 ? -7.563 6.048 9.337 1.00 97.81 177 ALA A C 1
ATOM 1463 O O . ALA A 1 177 ? -7.562 7.281 9.230 1.00 97.81 177 ALA A O 1
ATOM 1464 N N . TYR A 1 178 ? -8.555 5.412 9.964 1.00 98.06 178 TYR A N 1
ATOM 1465 C CA . TYR A 1 178 ? -9.652 6.115 10.629 1.00 98.06 178 TYR A CA 1
ATOM 1466 C C . TYR A 1 178 ? -9.183 6.933 11.834 1.00 98.06 178 TYR A C 1
ATOM 1468 O O . TYR A 1 178 ? -9.566 8.098 11.951 1.00 98.06 178 TYR A O 1
ATOM 1476 N N . LYS A 1 179 ? -8.288 6.402 12.681 1.00 95.69 179 LYS A N 1
ATOM 1477 C CA . LYS A 1 179 ? -7.699 7.180 13.789 1.00 95.69 179 LYS A CA 1
ATOM 1478 C C . LYS A 1 179 ? -6.974 8.429 13.283 1.00 95.69 179 LYS A C 1
ATOM 1480 O O . LYS A 1 179 ? -7.180 9.512 13.824 1.00 95.69 179 LYS A O 1
ATOM 1485 N N . ARG A 1 180 ? -6.173 8.298 12.217 1.00 94.81 180 ARG A N 1
ATOM 1486 C CA . ARG A 1 180 ? -5.455 9.417 11.570 1.00 94.81 180 ARG A CA 1
ATOM 1487 C C . ARG A 1 180 ? -6.387 10.494 11.008 1.00 94.81 180 ARG A C 1
ATOM 1489 O O . ARG A 1 180 ? -5.963 11.633 10.863 1.00 94.81 180 ARG A O 1
ATOM 1496 N N . THR A 1 181 ? -7.630 10.136 10.693 1.00 94.25 181 THR A N 1
ATOM 1497 C CA . THR A 1 181 ? -8.655 11.043 10.152 1.00 94.25 181 THR A CA 1
ATOM 1498 C C . THR A 1 181 ? -9.724 11.418 11.182 1.00 94.25 181 THR A C 1
ATOM 1500 O O . THR A 1 181 ? -10.801 11.869 10.806 1.00 94.25 181 THR A O 1
ATOM 1503 N N . GLU A 1 182 ? -9.425 11.244 12.476 1.00 94.56 182 GLU A N 1
ATOM 1504 C CA . GLU A 1 182 ? -10.287 11.591 13.620 1.00 94.56 182 GLU A CA 1
ATOM 1505 C C . GLU A 1 182 ? -11.639 10.848 13.665 1.00 94.56 182 GLU A C 1
ATOM 1507 O O . GLU A 1 182 ? -12.545 11.209 14.414 1.00 94.56 182 GLU A O 1
ATOM 1512 N N . LYS A 1 183 ? -11.768 9.743 12.925 1.00 96.06 183 LYS A N 1
ATOM 1513 C CA . LYS A 1 183 ? -12.972 8.903 12.846 1.00 96.06 183 LYS A CA 1
ATOM 1514 C C . LYS A 1 183 ? -12.954 7.795 13.904 1.00 96.06 183 LYS A C 1
ATOM 1516 O O . LYS A 1 183 ? -12.929 6.609 13.577 1.00 96.06 183 LYS A O 1
ATOM 1521 N N . GLN A 1 184 ? -12.940 8.179 15.180 1.00 95.69 184 GLN A N 1
ATOM 1522 C CA . GLN A 1 184 ? -12.747 7.244 16.302 1.00 95.69 184 GLN A CA 1
ATOM 1523 C C . GLN A 1 184 ? -13.805 6.128 16.355 1.00 95.69 184 GLN A C 1
ATOM 1525 O O . GLN A 1 184 ? -13.447 4.967 16.534 1.00 95.69 184 GLN A O 1
ATOM 1530 N N . ASP A 1 185 ? -15.080 6.446 16.112 1.00 96.38 185 ASP A N 1
ATOM 1531 C CA . ASP A 1 185 ? -16.160 5.448 16.132 1.00 96.38 185 ASP A CA 1
ATOM 1532 C C . ASP A 1 185 ? -15.966 4.367 15.058 1.00 96.38 185 ASP A C 1
ATOM 1534 O O . ASP A 1 185 ? -16.150 3.178 15.315 1.00 96.38 185 ASP A O 1
ATOM 1538 N N . GLN A 1 186 ? -15.549 4.770 13.853 1.00 98.00 186 GLN A N 1
ATOM 1539 C CA . GLN A 1 186 ? -15.300 3.849 12.741 1.00 98.00 186 GLN A CA 1
ATOM 1540 C C . GLN A 1 186 ? -14.059 2.993 13.006 1.00 98.00 186 GLN A C 1
ATOM 1542 O O . GLN A 1 186 ? -14.077 1.790 12.754 1.00 98.00 186 GLN A O 1
ATOM 1547 N N . ALA A 1 187 ? -13.005 3.590 13.572 1.00 97.44 187 ALA A N 1
ATOM 1548 C CA . ALA A 1 187 ? -11.824 2.850 14.000 1.00 97.44 187 ALA A CA 1
ATOM 1549 C C . ALA A 1 187 ? -12.191 1.768 15.024 1.00 97.44 187 ALA A C 1
ATOM 1551 O O . ALA A 1 187 ? -11.831 0.607 14.846 1.00 97.44 187 ALA A O 1
ATOM 1552 N N . GLN A 1 188 ? -12.966 2.128 16.052 1.00 95.94 188 GLN A N 1
ATOM 1553 C CA . GLN A 1 188 ? -13.398 1.190 17.086 1.00 95.94 188 GLN A CA 1
ATOM 1554 C C . GLN A 1 188 ? -14.212 0.032 16.501 1.00 95.94 188 GLN A C 1
ATOM 1556 O O . GLN A 1 188 ? -13.967 -1.120 16.851 1.00 95.94 188 GLN A O 1
ATOM 1561 N N . GLN A 1 189 ? -15.143 0.312 15.584 1.00 96.81 189 GLN A N 1
ATOM 1562 C CA . GLN A 1 189 ? -15.937 -0.727 14.921 1.00 96.81 189 GLN A CA 1
ATOM 1563 C C . GLN A 1 189 ? -15.059 -1.718 14.150 1.00 96.81 189 GLN A C 1
ATOM 1565 O O . GLN A 1 189 ? -15.247 -2.930 14.272 1.00 96.81 189 GLN A O 1
ATOM 1570 N N . VAL A 1 190 ? -14.086 -1.217 13.385 1.00 97.88 190 VAL A N 1
ATOM 1571 C CA . VAL A 1 190 ? -13.172 -2.065 12.608 1.00 97.88 190 VAL A CA 1
ATOM 1572 C C . VAL A 1 190 ? -12.280 -2.903 13.519 1.00 97.88 190 VAL A C 1
ATOM 1574 O O . VAL A 1 190 ? -12.123 -4.098 13.279 1.00 97.88 190 VAL A O 1
ATOM 1577 N N . PHE A 1 191 ? -11.752 -2.327 14.597 1.00 96.88 191 PHE A N 1
ATOM 1578 C CA . PHE A 1 191 ? -10.925 -3.071 15.543 1.00 96.88 191 PHE A CA 1
ATOM 1579 C C . PHE A 1 191 ? -11.708 -4.132 16.316 1.00 96.88 191 PHE A C 1
ATOM 1581 O O . PHE A 1 191 ? -11.218 -5.246 16.465 1.00 96.88 191 PHE A O 1
ATOM 1588 N N . THR A 1 192 ? -12.940 -3.836 16.737 1.00 95.31 192 THR A N 1
ATOM 1589 C CA . THR A 1 192 ? -13.828 -4.834 17.351 1.00 95.31 192 THR A CA 1
ATOM 1590 C C . THR A 1 192 ? -14.178 -5.952 16.369 1.00 95.31 192 THR A C 1
ATOM 1592 O O . THR A 1 192 ? -14.220 -7.118 16.752 1.00 95.31 192 THR A O 1
ATOM 1595 N N . LYS A 1 193 ? -14.403 -5.630 15.087 1.00 96.50 193 LYS A N 1
ATOM 1596 C CA . LYS A 1 193 ? -14.573 -6.656 14.051 1.00 96.50 193 LYS A CA 1
ATOM 1597 C C . LYS A 1 193 ? -13.327 -7.535 13.954 1.00 96.50 193 LYS A C 1
ATOM 1599 O O . LYS A 1 193 ? -13.457 -8.752 13.957 1.00 96.50 193 LYS A O 1
ATOM 1604 N N . LEU A 1 194 ? -12.144 -6.926 13.895 1.00 97.12 194 LEU A N 1
ATOM 1605 C CA . LEU A 1 194 ? -10.878 -7.638 13.760 1.00 97.12 194 LEU A CA 1
ATOM 1606 C C . LEU A 1 194 ? -10.579 -8.548 14.959 1.00 97.12 194 LEU A C 1
ATOM 1608 O O . LEU A 1 194 ? -10.220 -9.700 14.740 1.00 97.12 194 LEU A O 1
ATOM 1612 N N . SER A 1 195 ? -10.775 -8.092 16.199 1.00 94.44 195 SER A N 1
ATOM 1613 C CA . SER A 1 195 ? -10.540 -8.925 17.389 1.00 94.44 195 SER A CA 1
ATOM 1614 C C . SER A 1 195 ? -11.484 -10.132 17.447 1.00 94.44 195 SER A C 1
ATOM 1616 O O . SER A 1 195 ? -11.051 -11.250 17.717 1.00 94.44 195 SER A O 1
ATOM 1618 N N . ASN A 1 196 ? -12.755 -9.954 17.073 1.00 95.12 196 ASN A N 1
ATOM 1619 C CA . ASN A 1 196 ? -13.730 -11.049 17.012 1.00 95.12 196 ASN A CA 1
ATOM 1620 C C . ASN A 1 196 ? -13.391 -12.122 15.961 1.00 95.12 196 ASN A C 1
ATOM 1622 O O . ASN A 1 196 ? -13.903 -13.238 16.043 1.00 95.12 196 ASN A O 1
ATOM 1626 N N . LEU A 1 197 ? -12.540 -11.808 14.979 1.00 94.94 197 LEU A N 1
ATOM 1627 C CA . LEU A 1 197 ? -12.062 -12.772 13.983 1.00 94.94 197 LEU A CA 1
ATOM 1628 C C . LEU A 1 197 ? -10.900 -13.635 14.488 1.00 94.94 197 LEU A C 1
ATOM 1630 O O . LEU A 1 197 ? -10.475 -14.532 13.760 1.00 94.94 197 LEU A O 1
ATOM 1634 N N . ASN A 1 198 ? -10.409 -13.392 15.710 1.00 92.38 198 ASN A N 1
ATOM 1635 C CA . ASN A 1 198 ? -9.342 -14.156 16.352 1.00 92.38 198 ASN A CA 1
ATOM 1636 C C . ASN A 1 198 ? -8.087 -14.262 15.451 1.00 92.38 198 ASN A C 1
ATOM 1638 O O . ASN A 1 198 ? -7.696 -15.374 15.080 1.00 92.38 198 ASN A O 1
ATOM 1642 N N . PRO A 1 199 ? -7.475 -13.122 15.064 1.00 94.00 199 PRO A N 1
ATOM 1643 C CA . PRO A 1 199 ? -6.446 -13.076 14.030 1.00 94.00 199 PRO A CA 1
ATOM 1644 C C . PRO A 1 199 ? -5.142 -13.746 14.492 1.00 94.00 199 PRO A C 1
ATOM 1646 O O . PRO A 1 199 ? -5.017 -14.193 15.638 1.00 94.00 199 PRO A O 1
ATOM 1649 N N . ASN A 1 200 ? -4.158 -13.849 13.599 1.00 93.25 200 ASN A N 1
ATOM 1650 C CA . ASN A 1 200 ? -2.844 -14.402 13.933 1.00 93.25 200 ASN A CA 1
ATOM 1651 C C . ASN A 1 200 ? -2.109 -13.577 15.022 1.00 93.25 200 ASN A C 1
ATOM 1653 O O . ASN A 1 200 ? -2.491 -12.456 15.360 1.00 93.25 200 ASN A O 1
ATOM 1657 N N . GLU A 1 201 ? -1.048 -14.151 15.597 1.00 93.62 201 GLU A N 1
ATOM 1658 C CA . GLU A 1 201 ? -0.284 -13.550 16.705 1.00 93.62 201 GLU A CA 1
ATOM 1659 C C . GLU A 1 201 ? 0.306 -12.171 16.363 1.00 93.62 201 GLU A C 1
ATOM 1661 O O . GLU A 1 201 ? 0.359 -11.280 17.216 1.00 93.62 201 GLU A O 1
ATOM 1666 N N . GLU A 1 202 ? 0.697 -11.969 15.106 1.00 90.94 202 GLU A N 1
ATOM 1667 C CA . GLU A 1 202 ? 1.240 -10.700 14.628 1.00 90.94 202 GLU A CA 1
ATOM 1668 C C . GLU A 1 202 ? 0.210 -9.573 14.760 1.00 90.94 202 GLU A C 1
ATOM 1670 O O . GLU A 1 202 ? 0.467 -8.558 15.411 1.00 90.94 202 GLU A O 1
ATOM 1675 N N . ILE A 1 203 ? -0.997 -9.780 14.232 1.00 94.62 203 ILE A N 1
ATOM 1676 C CA . ILE A 1 203 ? -2.070 -8.785 14.291 1.00 94.62 203 ILE A CA 1
ATOM 1677 C C . ILE A 1 203 ? -2.520 -8.530 15.736 1.00 94.62 203 ILE A C 1
ATOM 1679 O O . ILE A 1 203 ? -2.775 -7.385 16.107 1.00 94.62 203 ILE A O 1
ATOM 1683 N N . ARG A 1 204 ? -2.566 -9.558 16.591 1.00 93.12 204 ARG A N 1
ATOM 1684 C CA . ARG A 1 204 ? -2.877 -9.375 18.024 1.00 93.12 204 ARG A CA 1
ATOM 1685 C C . ARG A 1 204 ? -1.852 -8.502 18.734 1.00 93.12 204 ARG A C 1
ATOM 1687 O O . ARG A 1 204 ? -2.209 -7.667 19.569 1.00 93.12 204 ARG A O 1
ATOM 1694 N N . THR A 1 205 ? -0.579 -8.674 18.386 1.00 93.31 205 THR A N 1
ATOM 1695 C CA . THR A 1 205 ? 0.513 -7.849 18.912 1.00 93.31 205 THR A CA 1
ATOM 1696 C C . THR A 1 205 ? 0.335 -6.391 18.488 1.00 93.31 205 THR A C 1
ATOM 1698 O O . THR A 1 205 ? 0.481 -5.485 19.310 1.00 93.31 205 THR A O 1
ATOM 1701 N N . LEU A 1 206 ? -0.051 -6.151 17.231 1.00 92.12 206 LEU A N 1
ATOM 1702 C CA . LEU A 1 206 ? -0.362 -4.811 16.730 1.00 92.12 206 LEU A CA 1
ATOM 1703 C C . LEU A 1 206 ? -1.560 -4.176 17.458 1.00 92.12 206 LEU A C 1
ATOM 1705 O O . LEU A 1 206 ? -1.455 -3.042 17.924 1.00 92.12 206 LEU A O 1
ATOM 1709 N N . LEU A 1 207 ? -2.664 -4.910 17.634 1.00 91.38 207 LEU A N 1
ATOM 1710 C CA . LEU A 1 207 ? -3.834 -4.445 18.395 1.00 91.38 207 LEU A CA 1
ATOM 1711 C C . LEU A 1 207 ? -3.471 -4.073 19.841 1.00 91.38 207 LEU A C 1
ATOM 1713 O O . LEU A 1 207 ? -3.880 -3.022 20.337 1.00 91.38 207 LEU A O 1
ATOM 1717 N N . SER A 1 208 ? -2.635 -4.888 20.487 1.00 89.94 208 SER A N 1
ATOM 1718 C CA . SER A 1 208 ? -2.176 -4.650 21.859 1.00 89.94 208 SER A CA 1
ATOM 1719 C C . SER A 1 208 ? -1.363 -3.357 21.984 1.00 89.94 208 SER A C 1
ATOM 1721 O O . SER A 1 208 ? -1.557 -2.597 22.935 1.00 89.94 208 SER A O 1
ATOM 1723 N N . HIS A 1 209 ? -0.483 -3.059 21.019 1.00 89.12 209 HIS A N 1
ATOM 1724 C CA . HIS A 1 209 ? 0.266 -1.793 20.993 1.00 89.12 209 HIS A CA 1
ATOM 1725 C C . HIS A 1 209 ? -0.639 -0.568 20.832 1.00 89.12 209 HIS A C 1
ATOM 1727 O O . HIS A 1 209 ? -0.333 0.499 21.364 1.00 89.12 209 HIS A O 1
ATOM 1733 N N . GLU A 1 210 ? -1.769 -0.726 20.149 1.00 87.12 210 GLU A N 1
ATOM 1734 C CA . GLU A 1 210 ? -2.779 0.321 19.992 1.00 87.12 210 GLU A CA 1
ATOM 1735 C C . GLU A 1 210 ? -3.708 0.459 21.211 1.00 87.12 210 GLU A C 1
ATOM 1737 O O . GLU A 1 210 ? -4.590 1.322 21.214 1.00 87.12 210 GLU A O 1
ATOM 1742 N N . GLY A 1 211 ? -3.497 -0.349 22.258 1.00 83.12 211 GLY A N 1
ATOM 1743 C CA . GLY A 1 211 ? -4.312 -0.361 23.472 1.00 83.12 211 GLY A CA 1
ATOM 1744 C C . GLY A 1 211 ? -5.682 -1.013 23.281 1.00 83.12 211 GLY A C 1
ATOM 1745 O O . GLY A 1 211 ? -6.601 -0.728 24.047 1.00 83.12 211 GLY A O 1
ATOM 1746 N N . ILE A 1 212 ? -5.832 -1.852 22.255 1.00 79.75 212 ILE A N 1
ATOM 1747 C CA . ILE A 1 212 ? -7.062 -2.582 21.958 1.00 79.75 212 ILE A CA 1
ATOM 1748 C C . ILE A 1 212 ? -6.938 -3.967 22.587 1.00 79.75 212 ILE A C 1
ATOM 1750 O O . ILE A 1 212 ? -6.047 -4.739 22.239 1.00 79.75 212 ILE A O 1
ATOM 1754 N N . ASP A 1 213 ? -7.825 -4.262 23.532 1.00 66.38 213 ASP A N 1
ATOM 1755 C CA . ASP A 1 213 ? -7.863 -5.550 24.219 1.00 66.38 213 ASP A CA 1
ATOM 1756 C C . ASP A 1 213 ? -8.384 -6.650 23.269 1.00 66.38 213 ASP A C 1
ATOM 1758 O O . ASP A 1 213 ? -9.538 -6.615 22.840 1.00 66.38 213 ASP A O 1
ATOM 1762 N N . ASP A 1 214 ? -7.514 -7.607 22.928 1.00 58.97 214 ASP A N 1
ATOM 1763 C CA . ASP A 1 214 ? -7.823 -8.857 22.203 1.00 58.97 214 ASP A CA 1
ATOM 1764 C C . ASP A 1 214 ? -8.354 -9.955 23.146 1.00 58.97 214 ASP A C 1
ATOM 1766 O O . ASP A 1 214 ? -8.528 -11.106 22.752 1.00 58.97 214 ASP A O 1
ATOM 1770 N N . SER A 1 215 ? -8.620 -9.652 24.421 1.00 52.00 215 SER A N 1
ATOM 1771 C CA . SER A 1 215 ? -9.282 -10.627 25.284 1.00 52.00 215 SER A CA 1
ATOM 1772 C C . SER A 1 215 ? -10.586 -11.062 24.609 1.00 52.00 215 SER A C 1
ATOM 1774 O O . SER A 1 215 ? -11.439 -10.206 24.345 1.00 52.00 215 SER A O 1
ATOM 1776 N N . PRO A 1 216 ? -10.763 -12.365 24.305 1.00 43.91 216 PRO A N 1
ATOM 1777 C CA . PRO A 1 216 ? -11.971 -12.836 23.655 1.00 43.91 216 PRO A CA 1
ATOM 1778 C C . PRO A 1 216 ? -13.147 -12.368 24.499 1.00 43.91 216 PRO A C 1
ATOM 1780 O O . PRO A 1 216 ? -13.134 -12.533 25.726 1.00 43.91 216 PRO A O 1
ATOM 1783 N N . ALA A 1 217 ? -14.121 -11.724 23.850 1.00 44.53 217 ALA A N 1
ATOM 1784 C CA . ALA A 1 217 ? -15.341 -11.300 24.508 1.00 44.53 217 ALA A CA 1
ATOM 1785 C C . ALA A 1 217 ? -15.860 -12.500 25.301 1.00 44.53 217 ALA A C 1
ATOM 1787 O O . ALA A 1 217 ? -16.180 -13.537 24.717 1.00 44.53 217 ALA A O 1
ATOM 1788 N N . LYS A 1 218 ? -15.850 -12.389 26.637 1.00 36.47 218 LYS A N 1
ATOM 1789 C CA . LYS A 1 218 ? -16.429 -13.409 27.509 1.00 36.47 218 LYS A CA 1
ATOM 1790 C C . LYS A 1 218 ? -17.811 -13.699 26.955 1.00 36.47 218 LYS A C 1
ATOM 1792 O O . LYS A 1 218 ? -18.576 -12.752 26.765 1.00 36.47 218 LYS A O 1
ATOM 1797 N N . GLU A 1 219 ? -18.089 -14.969 26.672 1.00 38.34 219 GLU A N 1
ATOM 1798 C CA . GLU A 1 219 ? -19.431 -15.431 26.344 1.00 38.34 219 GLU A CA 1
ATOM 1799 C C . GLU A 1 219 ? -20.387 -14.787 27.347 1.00 38.34 219 GLU A C 1
ATOM 1801 O O . GLU A 1 219 ? -20.338 -15.061 28.549 1.00 38.34 219 GLU A O 1
ATOM 1806 N N . VAL A 1 220 ? -21.187 -13.834 26.871 1.00 38.41 220 VAL A N 1
ATOM 1807 C CA . VAL A 1 220 ? -22.271 -13.285 27.667 1.00 38.41 220 VAL A CA 1
ATOM 1808 C C . VAL A 1 220 ? -23.316 -14.385 27.658 1.00 38.41 220 VAL A C 1
ATOM 1810 O O . VAL A 1 220 ? -24.107 -14.496 26.721 1.00 38.41 220 VAL A O 1
ATOM 1813 N N . ASP A 1 221 ? -23.232 -15.248 28.669 1.00 37.97 221 ASP A N 1
ATOM 1814 C CA . ASP A 1 221 ? -24.250 -16.230 29.002 1.00 37.97 221 ASP A CA 1
ATOM 1815 C C . ASP A 1 221 ? -25.562 -15.474 29.216 1.00 37.97 221 ASP A C 1
ATOM 1817 O O . ASP A 1 221 ? -25.816 -14.850 30.248 1.00 37.97 221 ASP A O 1
ATOM 1821 N N . SER A 1 222 ? -26.362 -15.432 28.159 1.00 40.75 222 SER A N 1
ATOM 1822 C CA . SER A 1 222 ? -27.693 -14.855 28.167 1.00 40.75 222 SER A CA 1
ATOM 1823 C C . SER A 1 222 ? -28.672 -15.941 28.583 1.00 40.75 222 SER A C 1
ATOM 1825 O O . SER A 1 222 ? -29.557 -16.326 27.826 1.00 40.75 222 SER A O 1
ATOM 1827 N N . THR A 1 223 ? -28.550 -16.422 29.819 1.00 32.94 223 THR A N 1
ATOM 1828 C CA . THR A 1 223 ? -29.720 -16.946 30.523 1.00 32.94 223 THR A CA 1
ATOM 1829 C C . THR A 1 223 ? -30.556 -15.752 30.982 1.00 32.94 223 THR A C 1
ATOM 1831 O O . THR A 1 223 ? -30.105 -15.002 31.852 1.00 32.94 223 THR A O 1
ATOM 1834 N N . PRO A 1 224 ? -31.770 -15.532 30.447 1.00 36.69 224 PRO A N 1
ATOM 1835 C CA . PRO A 1 224 ? -32.677 -14.567 31.033 1.00 36.69 224 PRO A CA 1
ATOM 1836 C C . PRO A 1 224 ? -33.237 -15.192 32.312 1.00 36.69 224 PRO A C 1
ATOM 1838 O O . PRO A 1 224 ? -34.069 -16.099 32.261 1.00 36.69 224 PRO A O 1
ATOM 1841 N N . THR A 1 225 ? -32.787 -14.719 33.472 1.00 33.91 225 THR A N 1
ATOM 1842 C CA . THR A 1 225 ? -33.520 -14.909 34.725 1.00 33.91 225 THR A CA 1
ATOM 1843 C C . THR A 1 225 ? -34.827 -14.136 34.626 1.00 33.91 225 THR A C 1
ATOM 1845 O O . THR A 1 225 ? -34.859 -12.909 34.701 1.00 33.91 225 THR A O 1
ATOM 1848 N N . PHE A 1 226 ? -35.903 -14.880 34.397 1.00 32.97 226 PHE A N 1
ATOM 1849 C CA . PHE A 1 226 ? -37.275 -14.400 34.434 1.00 32.97 226 PHE A CA 1
ATOM 1850 C C . PHE A 1 226 ? -37.647 -14.156 35.905 1.00 32.97 226 PHE A C 1
ATOM 1852 O O . PHE A 1 226 ? -38.031 -15.081 36.618 1.00 32.97 226 PHE A O 1
ATOM 1859 N N . GLU A 1 227 ? -37.477 -12.925 36.389 1.00 35.84 227 GLU A N 1
ATOM 1860 C CA . GLU A 1 227 ? -38.106 -12.486 37.636 1.00 35.84 227 GLU A CA 1
ATOM 1861 C C . GLU A 1 227 ? -39.595 -12.249 37.366 1.00 35.84 227 GLU A C 1
ATOM 1863 O O . GLU A 1 227 ? -40.001 -11.264 36.749 1.00 35.84 227 GLU A O 1
ATOM 1868 N N . SER A 1 228 ? -40.421 -13.194 37.810 1.00 35.59 228 SER A N 1
ATOM 1869 C CA . SER A 1 228 ? -41.864 -13.028 37.919 1.00 35.59 228 SER A CA 1
ATOM 1870 C C . SER A 1 228 ? -42.183 -12.132 39.118 1.00 35.59 228 SER A C 1
ATOM 1872 O O . SER A 1 228 ? -42.165 -12.602 40.255 1.00 35.59 228 SER A O 1
ATOM 1874 N N . ASN A 1 229 ? -42.509 -10.867 38.862 1.00 38.00 229 ASN A N 1
ATOM 1875 C CA . ASN A 1 229 ? -43.313 -10.063 39.778 1.00 38.00 229 ASN A CA 1
ATOM 1876 C C . ASN A 1 229 ? -44.698 -9.879 39.152 1.00 38.00 229 ASN A C 1
ATOM 1878 O O . ASN A 1 229 ? -44.865 -9.154 38.172 1.00 38.00 229 ASN A O 1
ATOM 1882 N N . GLU A 1 230 ? -45.669 -10.597 39.710 1.00 40.66 230 GLU A N 1
ATOM 1883 C CA . GLU A 1 230 ? -47.096 -10.357 39.52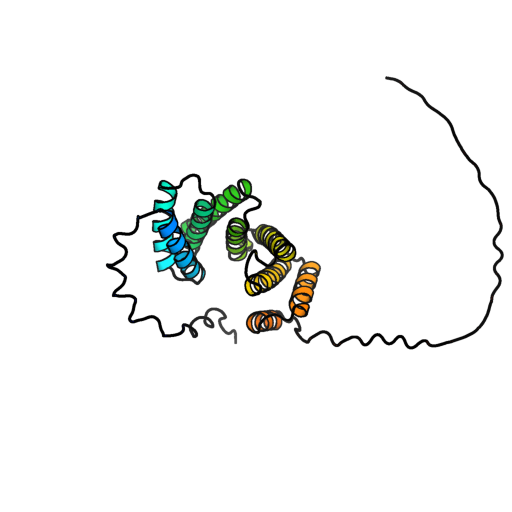0 1.00 40.66 230 GLU A CA 1
ATOM 1884 C C . GLU A 1 230 ? -47.532 -9.167 40.383 1.00 40.66 230 GLU A C 1
ATOM 1886 O O . GLU A 1 230 ? -47.200 -9.126 41.565 1.00 40.66 230 GLU A O 1
ATOM 1891 N N . GLU A 1 231 ? -48.255 -8.226 39.765 1.00 41.31 231 GLU A N 1
ATOM 1892 C CA . GLU A 1 231 ? -49.453 -7.500 40.251 1.00 41.31 231 GLU A CA 1
ATOM 1893 C C . GLU A 1 231 ? -49.569 -6.110 39.574 1.00 41.31 231 GLU A C 1
ATOM 1895 O O . GLU A 1 231 ? -48.555 -5.503 39.230 1.00 41.31 231 GLU A O 1
ATOM 1900 N N . PRO A 1 232 ? -50.770 -5.508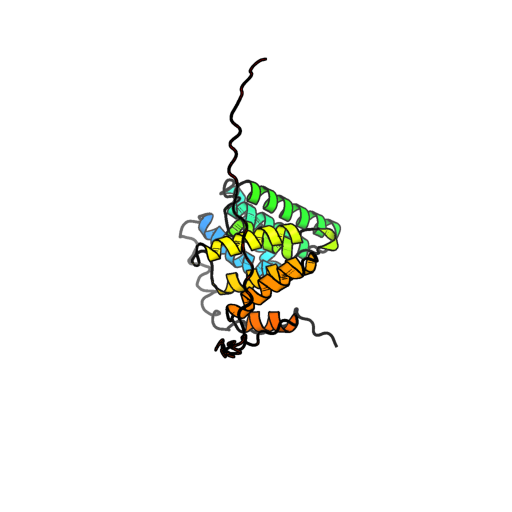 39.473 1.00 44.22 232 PRO A N 1
ATOM 1901 C CA . PRO A 1 232 ? -52.029 -6.070 38.992 1.00 44.22 232 PRO A CA 1
ATOM 1902 C C . PRO A 1 232 ? -52.666 -5.181 37.894 1.00 44.22 232 PRO A C 1
ATOM 1904 O O . PRO A 1 232 ? -52.227 -4.070 37.601 1.00 44.22 232 PRO A O 1
ATOM 1907 N N . GLU A 1 233 ? -53.719 -5.705 37.269 1.00 45.69 233 GLU A N 1
ATOM 1908 C CA . GLU A 1 233 ? -54.506 -5.075 36.205 1.00 45.69 233 GLU A CA 1
ATOM 1909 C C . GLU A 1 233 ? -55.106 -3.711 36.605 1.00 45.69 233 GLU A C 1
ATOM 1911 O O . GLU A 1 233 ? -55.949 -3.635 37.499 1.00 45.69 233 GLU A O 1
ATOM 1916 N N . GLU A 1 234 ? -54.777 -2.652 35.858 1.00 38.81 234 GLU A N 1
ATOM 1917 C CA . GLU A 1 234 ? -55.624 -1.458 35.752 1.00 38.81 234 GLU A CA 1
ATOM 1918 C C . GLU A 1 234 ? -56.211 -1.342 34.338 1.00 38.81 234 GLU A C 1
ATOM 1920 O O . GLU A 1 234 ? -55.524 -1.140 33.334 1.00 38.81 234 GLU A O 1
ATOM 1925 N N . LEU A 1 235 ? -57.536 -1.494 34.296 1.00 39.78 235 LEU A N 1
ATOM 1926 C CA . LEU A 1 235 ? -58.434 -1.228 33.180 1.00 39.78 235 LEU A CA 1
ATOM 1927 C C . LEU A 1 235 ? -58.293 0.218 32.688 1.00 39.78 235 LEU A C 1
ATOM 1929 O O . LEU A 1 235 ? -58.657 1.153 33.398 1.00 39.78 235 LEU A O 1
ATOM 1933 N N . ILE A 1 236 ? -57.884 0.400 31.430 1.00 37.47 236 ILE A N 1
ATOM 1934 C CA . ILE A 1 236 ? -58.066 1.669 30.714 1.00 37.47 236 ILE A CA 1
ATOM 1935 C C . ILE A 1 236 ? -58.900 1.411 29.456 1.00 37.47 236 ILE A C 1
ATOM 1937 O O . ILE A 1 236 ? -58.473 0.751 28.507 1.00 37.47 236 ILE A O 1
ATOM 1941 N N . GLU A 1 237 ? -60.126 1.933 29.487 1.00 35.62 237 GLU A N 1
ATOM 1942 C CA . GLU A 1 237 ? -61.093 1.949 28.392 1.00 35.62 237 GLU A CA 1
ATOM 1943 C C . GLU A 1 237 ? -60.570 2.738 27.179 1.00 35.62 237 GLU A C 1
ATOM 1945 O O . GLU A 1 237 ? -60.162 3.895 27.287 1.00 35.62 237 GLU A O 1
ATOM 1950 N N . PHE A 1 238 ? -60.663 2.140 25.988 1.00 34.72 238 PHE A N 1
ATOM 1951 C CA . PHE A 1 238 ? -60.445 2.825 24.712 1.00 34.72 238 PHE A CA 1
ATOM 1952 C C . PHE A 1 238 ? -61.772 3.352 24.143 1.00 34.72 238 PHE A C 1
ATOM 1954 O O . PHE A 1 238 ? -62.650 2.543 23.820 1.00 34.72 238 PHE A O 1
ATOM 1961 N N . PRO A 1 239 ? -61.929 4.664 23.889 1.00 37.00 239 PRO A N 1
ATOM 1962 C CA . PRO A 1 239 ? -63.040 5.145 23.085 1.00 37.00 239 PRO A CA 1
ATOM 1963 C C . PRO A 1 239 ? -62.772 4.913 21.590 1.00 37.00 239 PRO A C 1
ATOM 1965 O O . PRO A 1 239 ? -61.799 5.387 21.004 1.00 37.00 239 PRO A O 1
ATOM 1968 N N . GLN A 1 240 ? -63.687 4.173 20.964 1.00 40.97 240 GLN A N 1
ATOM 1969 C CA . GLN A 1 240 ? -63.817 4.016 19.516 1.00 40.97 240 GLN A CA 1
ATOM 1970 C C . GLN A 1 240 ? -64.251 5.325 18.829 1.00 40.97 240 GLN A C 1
ATOM 1972 O O . GLN A 1 240 ? -64.914 6.166 19.435 1.00 40.97 240 GLN A O 1
ATOM 1977 N N . THR A 1 241 ? -64.021 5.368 17.506 1.00 35.88 241 THR A N 1
ATOM 1978 C CA . THR A 1 241 ? -64.565 6.270 16.455 1.00 35.88 241 THR A CA 1
ATOM 1979 C C . THR A 1 241 ? -63.560 7.320 15.947 1.00 35.88 241 THR A C 1
ATOM 1981 O O . THR A 1 241 ? -62.836 7.912 16.726 1.00 35.88 241 THR A O 1
ATOM 1984 N N . LYS A 1 242 ? -63.406 7.617 14.647 1.00 40.75 242 LYS A N 1
ATOM 1985 C CA . LYS A 1 242 ? -64.219 7.367 13.445 1.00 40.75 242 LYS A CA 1
ATOM 1986 C C . LYS A 1 242 ? -63.320 7.456 12.197 1.00 40.75 242 LYS A C 1
ATOM 1988 O O . LYS A 1 242 ? -62.455 8.317 12.097 1.00 40.75 242 LYS A O 1
ATOM 1993 N N . ARG A 1 243 ? -63.592 6.592 11.215 1.00 40.19 243 ARG A N 1
ATOM 1994 C CA . ARG A 1 243 ? -63.183 6.748 9.809 1.00 40.19 243 ARG A CA 1
ATOM 1995 C C . ARG A 1 243 ? -63.752 8.050 9.246 1.00 40.19 243 ARG A C 1
ATOM 1997 O O . ARG A 1 243 ? -64.967 8.215 9.292 1.00 40.19 243 ARG A O 1
ATOM 2004 N N . GLU A 1 244 ? -62.941 8.826 8.530 1.00 39.44 244 GLU A N 1
ATOM 2005 C CA . GLU A 1 244 ? -63.466 9.679 7.463 1.00 39.44 244 GLU A CA 1
ATOM 2006 C C . GLU A 1 244 ? -62.514 9.738 6.263 1.00 39.44 244 GLU A C 1
ATOM 2008 O O . GLU A 1 244 ? -61.325 10.030 6.363 1.00 39.44 244 GLU A O 1
ATOM 2013 N N . LYS A 1 245 ? -63.066 9.367 5.105 1.00 45.28 245 LYS A N 1
ATOM 2014 C CA . LYS A 1 245 ? -62.437 9.399 3.786 1.00 45.28 245 LYS A CA 1
ATOM 2015 C C . LYS A 1 245 ? -62.558 10.814 3.226 1.00 45.28 245 LYS A C 1
ATOM 2017 O O . LYS A 1 245 ? -63.672 11.313 3.118 1.00 45.28 245 LYS A O 1
ATOM 2022 N N . SER A 1 246 ? -61.471 11.368 2.695 1.00 42.72 246 SER A N 1
ATOM 2023 C CA . SER A 1 246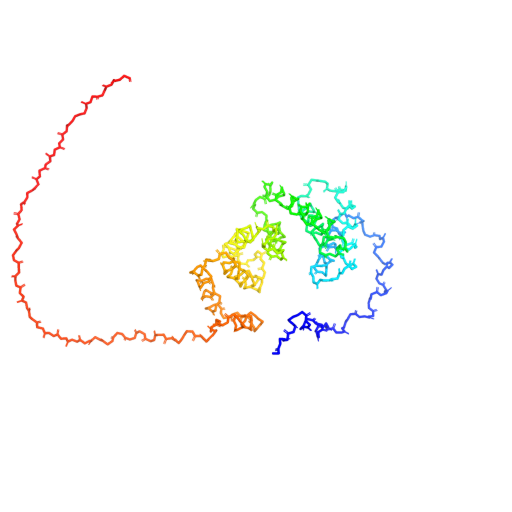 ? -61.537 12.478 1.739 1.00 42.72 246 SER A CA 1
ATOM 2024 C C . SER A 1 246 ? -60.879 12.072 0.421 1.00 42.72 246 SER A C 1
ATOM 2026 O O . SER A 1 246 ? -59.674 11.858 0.322 1.00 42.72 246 SER A O 1
ATOM 2028 N N . ARG A 1 247 ? -61.733 11.897 -0.592 1.00 44.09 247 ARG A N 1
ATOM 2029 C CA . ARG A 1 247 ? -61.417 11.828 -2.024 1.00 44.09 247 ARG A CA 1
ATOM 2030 C C . ARG A 1 247 ? -61.610 13.227 -2.622 1.00 44.09 247 ARG A C 1
ATOM 2032 O O . ARG A 1 247 ? -62.518 13.924 -2.179 1.00 44.09 247 ARG A O 1
ATOM 2039 N N . ARG A 1 248 ? -60.966 13.454 -3.785 1.00 42.69 248 ARG A N 1
ATOM 2040 C CA . ARG A 1 248 ? -61.180 14.502 -4.830 1.00 42.69 248 ARG A CA 1
ATOM 2041 C C . ARG A 1 248 ? -60.215 15.689 -4.714 1.00 42.69 248 ARG A C 1
ATOM 2043 O O . ARG A 1 248 ? -59.983 16.154 -3.617 1.00 42.69 248 ARG A O 1
ATOM 2050 N N . ARG A 1 249 ? -59.665 16.280 -5.783 1.00 43.16 249 ARG A N 1
ATOM 2051 C CA . ARG A 1 249 ? -59.782 16.180 -7.262 1.00 43.16 249 ARG A CA 1
ATOM 2052 C C . ARG A 1 249 ? -58.556 16.942 -7.823 1.00 43.16 249 ARG A C 1
ATOM 2054 O O . ARG A 1 249 ? -58.176 17.948 -7.250 1.00 43.16 249 ARG A O 1
ATOM 2061 N N . SER A 1 250 ? -57.855 16.434 -8.838 1.00 45.06 250 SER A N 1
ATOM 2062 C CA . SER A 1 250 ? -57.916 16.905 -10.242 1.00 45.06 250 SER A CA 1
ATOM 2063 C C . SER A 1 250 ? -57.897 18.430 -10.468 1.00 45.06 250 SER A C 1
ATOM 2065 O O . SER A 1 250 ? -58.895 19.090 -10.185 1.00 45.06 250 SER A O 1
ATOM 2067 N N . ARG A 1 251 ? -56.824 18.930 -11.114 1.00 46.59 251 ARG A N 1
ATOM 2068 C CA . ARG A 1 251 ? -56.781 19.766 -12.352 1.00 46.59 251 ARG A CA 1
ATOM 2069 C C . ARG A 1 251 ? -55.317 20.211 -12.579 1.00 46.59 251 ARG A C 1
ATOM 2071 O O . ARG A 1 251 ? -54.726 20.741 -11.657 1.00 46.59 251 ARG A O 1
ATOM 2078 N N . ARG A 1 252 ? -54.596 19.780 -13.625 1.00 48.66 252 ARG A N 1
ATOM 2079 C CA . ARG A 1 252 ? -54.644 20.074 -15.082 1.00 48.66 252 ARG A CA 1
ATOM 2080 C C . ARG A 1 252 ? -54.093 21.469 -15.443 1.00 48.66 252 ARG A C 1
ATOM 2082 O O . ARG A 1 252 ? -54.606 22.456 -14.932 1.00 48.66 252 ARG A O 1
ATOM 2089 N N . SER A 1 253 ? -53.191 21.469 -16.441 1.00 51.59 253 SER A N 1
ATOM 2090 C CA . SER A 1 253 ? -52.702 22.563 -17.320 1.00 51.59 253 SER A CA 1
ATOM 2091 C C . SER A 1 253 ? -51.797 23.621 -16.664 1.00 51.59 253 SER A C 1
ATOM 2093 O O . SER A 1 253 ? -52.138 24.108 -15.598 1.00 51.59 253 SER A O 1
ATOM 2095 N N . ARG A 1 254 ? -50.647 24.014 -17.220 1.00 56.53 254 ARG A N 1
ATOM 2096 C CA . ARG A 1 254 ? -50.184 24.107 -18.616 1.00 56.53 254 ARG A CA 1
ATOM 2097 C C . ARG A 1 254 ? -48.718 23.715 -18.734 1.00 56.53 254 ARG A C 1
ATOM 2099 O O . ARG A 1 254 ? -47.984 23.994 -17.765 1.00 56.53 254 ARG A O 1
#

InterPro domains:
  IPR011990 Tetratricopeptide-like helical domain superfamily [G3DSA:1.25.40.10] (24-208)
  IPR011990 Tetratricopeptide-like helical domain superfamily [SSF48452] (39-200)
  IPR019734 Tetratricopeptide repeat [PS50005] (168-201)

Radius of gyration: 28.0 Å; chains: 1; bounding box: 89×47×65 Å

Secondary structure (DSSP, 8-state):
----GGGGGGG---S--SSSTTTSTTTSSSS---HHHHHHHHHHHHHHHHTT-HHHHHHHHHHHHHHHHH-TT-HHHHHHHHHHHHHHHHT-SSHHHHHHHHHHHHHHHHHHHHH-TT-HHHHHHHHHHHHSS-HHHH--HHHHHHHHHHHHHHHHH-TTSS-HHHHHHHHHHHHHHHHHTT-HHHHHHHHHHHHHT---HHHHHHHHHTT---S---------------------PPPP--------------

pLDDT: mean 79.63, std 25.11, range [32.38, 98.81]

Sequence (254 aa):
MGQNYQDIWKQYVPSEVNESIQKNSEMWKQEGDTWEATFDEAKKLHEKAVAGDEKAVKEVFKLLKDIKQKAPSDHLIEAYYGSVVALLGRDAADTKDRFRLVRKGMKILDDVVKKEPEHSEIRMLRGYVSYNIPEMYFQRTSTAVEDFEYLINQYESNPEVFSQDMYWQLLYDLGIAYKRTEKQDQAQQVFTKLSNLNPNEEIRTLLSHEGIDDSPAKEVDSTPTFESNEEPEELIEFPQTKREKSRRRSRRSR